Protein AF-X1NFM1-F1 (afdb_monomer_lite)

Secondary structure (DSSP, 8-state):
--GGGGGG----TT----GGGGGGT--S-EEEEE-HHHHHHHHHHHHTTSS-GGGEEEEE------B-HHHHHHHHT--GGGEEEEEEETTEEEEEETTEEEEEEHHHHB-HHHHT-S--S-SS-SEE-S--------HHHHHHHHHHHHHS-HHHHHHHHHHHHHT-----HHHHT-TT---SS-TTT--TT--S-SS--HHHHHHHHHHHHHHTTTT-----HHHHT-TT---HHHHHHHHHHHHHHH-

pLDDT: mean 93.04, std 4.37, range [71.38, 98.31]

Sequence (251 aa):
KDKTDTERLVINPFIFNNLADFLTEIKGRVGIVAKGCDSRSIVSLIQDNKVVREDVVILGVPCPGLIDLAKIEELTAKDRDELDEITRQGEKVIAKVGGQKKEFAANQVLFDHCLACELPTPQEYDILLGEPRPPAPNMEASGKNIAGLKELTSAERWESWQNELSRCIRCYACRNVCPACFCQRCFVEETEPQWIMPMPRWQDNLIFQIVRNIHVAGRCTDCGECERVCPVNIPLRSLTREMYDIVGELF

Structure (mmCIF, N/CA/C/O backbone):
data_AF-X1NFM1-F1
#
_entry.id   AF-X1NFM1-F1
#
loop_
_atom_site.group_PDB
_atom_site.id
_atom_site.type_symbol
_atom_site.label_atom_id
_atom_site.label_alt_id
_atom_site.label_comp_id
_atom_site.label_asym_id
_atom_site.label_entity_id
_atom_site.label_seq_id
_atom_site.pdbx_PDB_ins_code
_atom_site.Cartn_x
_atom_site.Cartn_y
_atom_site.Cartn_z
_atom_site.occupancy
_atom_site.B_iso_or_equiv
_atom_site.auth_seq_id
_atom_site.auth_comp_id
_atom_site.auth_asym_id
_atom_site.auth_atom_id
_atom_site.pdbx_PDB_model_num
ATOM 1 N N . LYS A 1 1 ? -14.797 -22.288 7.598 1.00 71.38 1 LYS A N 1
ATOM 2 C CA . LYS A 1 1 ? -15.161 -20.872 7.827 1.00 71.38 1 LYS A CA 1
ATOM 3 C C . LYS A 1 1 ? -16.242 -20.877 8.897 1.00 71.38 1 LYS A C 1
ATOM 5 O O . LYS A 1 1 ? -17.297 -21.440 8.627 1.00 71.38 1 LYS A O 1
ATOM 10 N N . ASP A 1 2 ? -15.938 -20.395 10.101 1.00 84.12 2 ASP A N 1
ATOM 11 C CA . ASP A 1 2 ? -16.916 -20.260 11.185 1.00 84.12 2 ASP A CA 1
ATOM 12 C C . ASP A 1 2 ? -17.654 -18.925 11.008 1.00 84.12 2 ASP A C 1
ATOM 14 O O . ASP A 1 2 ? -17.039 -17.916 10.670 1.00 84.12 2 ASP A O 1
ATOM 18 N N . LYS A 1 3 ? -18.978 -18.911 11.178 1.00 83.81 3 LYS A N 1
ATOM 19 C CA . LYS A 1 3 ? -19.766 -17.676 11.079 1.00 83.81 3 LYS A CA 1
ATOM 20 C C . LYS A 1 3 ? -19.418 -16.708 12.213 1.00 83.81 3 LYS A C 1
ATOM 22 O O . LYS A 1 3 ? -19.489 -15.504 12.011 1.00 83.81 3 LYS A O 1
ATOM 27 N N . THR A 1 4 ? -19.035 -17.218 13.379 1.00 88.31 4 THR A N 1
ATOM 28 C CA . THR A 1 4 ? -18.711 -16.399 14.556 1.00 88.31 4 THR A CA 1
ATOM 29 C C . THR A 1 4 ? -17.449 -15.555 14.362 1.00 88.31 4 THR A C 1
ATOM 31 O O . THR A 1 4 ? -17.331 -14.490 14.962 1.00 88.31 4 THR A O 1
ATOM 34 N N . ASP A 1 5 ? -16.558 -15.931 13.434 1.00 87.50 5 ASP A N 1
ATOM 35 C CA . ASP A 1 5 ? -15.367 -15.138 13.108 1.00 87.50 5 ASP A CA 1
ATOM 36 C C . ASP A 1 5 ? -15.709 -13.722 12.609 1.00 87.50 5 ASP A C 1
ATOM 38 O O . ASP A 1 5 ? -14.875 -12.822 12.719 1.00 87.50 5 ASP A O 1
ATOM 42 N N . THR A 1 6 ? -16.928 -13.474 12.107 1.00 85.50 6 THR A N 1
ATOM 43 C CA . THR A 1 6 ? -17.331 -12.125 11.674 1.00 85.50 6 THR A CA 1
ATOM 44 C C . THR A 1 6 ? -17.396 -11.122 12.822 1.00 85.50 6 THR A C 1
ATOM 46 O O . THR A 1 6 ? -17.219 -9.932 12.587 1.00 85.50 6 THR A O 1
ATOM 49 N N . GLU A 1 7 ? -17.603 -11.579 14.062 1.00 88.12 7 GLU A N 1
ATOM 50 C CA . GLU A 1 7 ? -17.609 -10.714 15.255 1.00 88.12 7 GLU A CA 1
ATOM 51 C C . GLU A 1 7 ? -16.220 -10.136 15.565 1.00 88.12 7 GLU A C 1
ATOM 53 O O . GLU A 1 7 ? -16.093 -9.168 16.310 1.00 88.12 7 GLU A O 1
ATOM 58 N N . ARG A 1 8 ? -15.168 -10.702 14.961 1.00 88.56 8 ARG A N 1
ATOM 59 C CA . ARG A 1 8 ? -13.777 -10.263 15.120 1.00 88.56 8 ARG A CA 1
ATOM 60 C C . ARG A 1 8 ? -13.372 -9.193 14.103 1.00 88.56 8 ARG A C 1
ATOM 62 O O . ARG A 1 8 ? -12.243 -8.707 14.163 1.00 88.56 8 ARG A O 1
ATOM 69 N N . LEU A 1 9 ? -14.243 -8.852 13.150 1.00 87.38 9 LEU A N 1
ATOM 70 C CA . LEU A 1 9 ? -13.960 -7.832 12.145 1.00 87.38 9 LEU A CA 1
ATOM 71 C C . LEU A 1 9 ? -13.966 -6.444 12.786 1.00 87.38 9 LEU A C 1
ATOM 73 O O . LEU A 1 9 ? -14.941 -6.033 13.410 1.00 87.38 9 LEU A O 1
ATOM 77 N N . VAL A 1 10 ? -12.879 -5.701 12.583 1.00 89.50 10 VAL A N 1
ATOM 78 C CA . VAL A 1 10 ? -12.720 -4.339 13.095 1.00 89.50 10 VAL A CA 1
ATOM 79 C C . VAL A 1 10 ? -12.441 -3.401 11.929 1.00 89.50 10 VAL A C 1
ATOM 81 O O . VAL A 1 10 ? -11.484 -3.591 11.182 1.00 89.50 10 VAL A O 1
ATOM 84 N N . ILE A 1 11 ? -13.269 -2.364 11.798 1.00 90.50 11 ILE A N 1
ATOM 85 C CA . ILE A 1 11 ? -13.034 -1.239 10.892 1.00 90.50 11 ILE A CA 1
ATOM 86 C C . ILE A 1 11 ? -12.549 -0.071 11.747 1.00 90.50 11 ILE A C 1
ATOM 88 O O . ILE A 1 11 ? -13.273 0.429 12.605 1.00 90.50 11 ILE A O 1
ATOM 92 N N . ASN A 1 12 ? -11.308 0.350 11.531 1.00 92.31 12 ASN A N 1
ATOM 93 C CA . ASN A 1 12 ? -10.678 1.445 12.263 1.00 92.31 12 ASN A CA 1
ATOM 94 C C . ASN A 1 12 ? -9.743 2.245 11.331 1.00 92.31 12 ASN A C 1
ATOM 96 O O . ASN A 1 12 ? -9.532 1.844 10.192 1.00 92.31 12 ASN A O 1
ATOM 100 N N . PRO A 1 13 ? -9.146 3.364 11.767 1.00 93.00 13 PRO A N 1
ATOM 101 C CA . PRO A 1 13 ? -8.242 4.159 10.924 1.00 93.00 13 PRO A CA 1
ATOM 102 C C . PRO A 1 13 ? -6.927 3.472 10.492 1.00 93.00 13 PRO A C 1
ATOM 104 O O . PRO A 1 13 ? -6.128 4.099 9.798 1.00 93.00 13 PRO A O 1
ATOM 107 N N . PHE A 1 14 ? -6.699 2.216 10.891 1.00 93.88 14 PHE A N 1
ATOM 108 C CA . PHE A 1 14 ? -5.496 1.420 10.631 1.00 93.88 14 PHE A CA 1
ATOM 109 C C . PHE A 1 14 ? -5.759 0.211 9.720 1.00 93.88 14 PHE A C 1
ATOM 111 O O . PHE A 1 14 ? -4.923 -0.683 9.627 1.00 93.88 14 PHE A O 1
ATOM 118 N N . ILE A 1 15 ? -6.893 0.158 9.014 1.00 93.06 15 ILE A N 1
ATOM 119 C CA . ILE A 1 15 ? -7.171 -0.892 8.015 1.00 93.06 15 ILE A CA 1
ATOM 120 C C . ILE A 1 15 ? -6.373 -0.680 6.713 1.00 93.06 15 ILE A C 1
ATOM 122 O O . ILE A 1 15 ? -6.948 -0.614 5.628 1.00 93.06 15 ILE A O 1
ATOM 126 N N . PHE A 1 16 ? -5.048 -0.534 6.805 1.00 91.50 16 PHE A N 1
ATOM 127 C CA . PHE A 1 16 ? -4.179 -0.201 5.670 1.00 91.50 16 PHE A CA 1
ATOM 128 C C . PHE A 1 16 ? -4.078 -1.316 4.629 1.00 91.50 16 PHE A C 1
ATOM 130 O O . PHE A 1 16 ? -4.127 -1.025 3.438 1.00 91.50 16 PHE A O 1
ATOM 137 N N . ASN A 1 17 ? -4.060 -2.578 5.068 1.00 93.12 17 ASN A N 1
ATOM 138 C CA . ASN A 1 17 ? -3.871 -3.724 4.180 1.00 93.12 17 ASN A CA 1
ATOM 139 C C . ASN A 1 17 ? -4.871 -3.702 3.018 1.00 93.12 17 ASN A C 1
ATOM 141 O O . ASN A 1 17 ? -6.085 -3.583 3.225 1.00 93.12 17 ASN A O 1
ATOM 145 N N . ASN A 1 18 ? -4.354 -3.851 1.801 1.00 95.50 18 ASN A N 1
ATOM 146 C CA . ASN A 1 18 ? -5.180 -4.027 0.620 1.00 95.50 18 ASN A CA 1
ATOM 147 C C . ASN A 1 18 ? -5.511 -5.512 0.463 1.00 95.50 18 ASN A C 1
ATOM 149 O O . ASN A 1 18 ? -4.712 -6.300 -0.037 1.00 95.50 18 ASN A O 1
ATOM 153 N N . LEU A 1 19 ? -6.703 -5.897 0.918 1.00 94.75 19 LEU A N 1
ATOM 154 C CA . LEU A 1 19 ? -7.125 -7.298 0.959 1.00 94.75 19 LEU A CA 1
ATOM 155 C C . LEU A 1 19 ? -7.338 -7.918 -0.432 1.00 94.75 19 LEU A C 1
ATOM 157 O O . LEU A 1 19 ? -7.502 -9.134 -0.525 1.00 94.75 19 LEU A O 1
ATOM 161 N N . ALA A 1 20 ? -7.333 -7.113 -1.502 1.00 96.50 20 ALA A N 1
ATOM 162 C CA . ALA A 1 20 ? -7.490 -7.603 -2.868 1.00 96.50 20 ALA A CA 1
ATOM 163 C C . ALA A 1 20 ? -6.354 -8.550 -3.290 1.00 96.50 20 ALA A C 1
ATOM 165 O O . ALA A 1 20 ? -6.575 -9.413 -4.132 1.00 96.50 20 ALA A O 1
ATOM 166 N N . ASP A 1 21 ? -5.172 -8.427 -2.679 1.00 94.69 21 ASP A N 1
ATOM 167 C CA . ASP A 1 21 ? -4.010 -9.287 -2.934 1.00 94.69 21 ASP A CA 1
ATOM 168 C C . ASP A 1 21 ? -4.335 -10.785 -2.757 1.00 94.69 21 ASP A C 1
ATOM 170 O O . ASP A 1 21 ? -4.027 -11.620 -3.610 1.00 94.69 21 ASP A O 1
ATOM 174 N N . PHE A 1 22 ? -5.118 -11.113 -1.726 1.00 95.12 22 PHE A N 1
ATOM 175 C CA . PHE A 1 22 ? -5.515 -12.488 -1.419 1.00 95.12 22 PHE A CA 1
ATOM 176 C C . PHE A 1 22 ? -6.575 -13.064 -2.367 1.00 95.12 22 PHE A C 1
ATOM 178 O O . PHE A 1 22 ? -6.811 -14.274 -2.362 1.00 95.12 22 PHE A O 1
ATOM 185 N N . LEU A 1 23 ? -7.247 -12.242 -3.183 1.00 95.69 23 LEU A N 1
ATOM 186 C CA . LEU A 1 23 ? -8.323 -12.728 -4.058 1.00 95.69 23 LEU A CA 1
ATOM 187 C C . LEU A 1 23 ? -7.822 -13.701 -5.126 1.00 95.69 23 LEU A C 1
ATOM 189 O O . LEU A 1 23 ? -8.595 -14.527 -5.600 1.00 95.69 23 LEU A O 1
ATOM 193 N N . THR A 1 24 ? -6.540 -13.630 -5.481 1.00 92.31 24 THR A N 1
ATOM 194 C CA . THR A 1 24 ? -5.945 -14.544 -6.463 1.00 92.31 24 THR A CA 1
ATOM 195 C C . THR A 1 24 ? -5.618 -15.926 -5.884 1.00 92.31 24 THR A C 1
ATOM 197 O O . THR A 1 24 ? -5.442 -16.885 -6.636 1.00 92.31 24 THR A O 1
ATOM 200 N N . GLU A 1 25 ? -5.593 -16.055 -4.555 1.00 90.44 25 GLU A N 1
ATOM 201 C CA . GLU A 1 25 ? -5.243 -17.290 -3.844 1.00 90.44 25 GLU A CA 1
ATOM 202 C C . GLU A 1 25 ? -6.472 -18.030 -3.291 1.00 90.44 25 GLU A C 1
ATOM 204 O O . GLU A 1 25 ? -6.447 -19.247 -3.079 1.00 90.44 25 GLU A O 1
ATOM 209 N N . ILE A 1 26 ? -7.571 -17.309 -3.054 1.00 90.44 26 ILE A N 1
ATOM 210 C CA . ILE A 1 26 ? -8.788 -17.860 -2.455 1.00 90.44 26 ILE A CA 1
ATOM 211 C C . ILE A 1 26 ? -9.716 -18.405 -3.545 1.00 90.44 26 ILE A C 1
ATOM 213 O O . ILE A 1 26 ? -10.082 -17.713 -4.487 1.00 90.44 26 ILE A O 1
ATOM 217 N N . LYS A 1 27 ? -10.164 -19.656 -3.382 1.00 86.75 27 LYS A N 1
ATOM 218 C CA . LYS A 1 27 ? -11.113 -20.307 -4.299 1.00 86.75 27 LYS A CA 1
ATOM 219 C C . LYS A 1 27 ? -12.567 -20.152 -3.844 1.00 86.75 27 LYS A C 1
ATOM 221 O O . LYS A 1 27 ? -12.867 -20.244 -2.651 1.00 86.75 27 LYS A O 1
ATOM 226 N N . GLY A 1 28 ? -13.469 -20.057 -4.821 1.00 89.75 28 GLY A N 1
ATOM 227 C CA . GLY A 1 28 ? -14.917 -19.977 -4.618 1.00 89.75 28 GLY A CA 1
ATOM 228 C C . GLY A 1 28 ? -15.388 -18.574 -4.241 1.00 89.75 28 GLY A C 1
ATOM 229 O O . GLY A 1 28 ? -14.632 -17.616 -4.335 1.00 89.75 28 GLY A O 1
ATOM 230 N N . ARG A 1 29 ? -16.643 -18.456 -3.792 1.00 93.94 29 ARG A N 1
ATOM 231 C CA . ARG A 1 29 ? -17.247 -17.152 -3.494 1.00 93.94 29 ARG A CA 1
ATOM 232 C C . ARG A 1 29 ? -16.630 -16.501 -2.246 1.00 93.94 29 ARG A C 1
ATOM 234 O O . ARG A 1 29 ? -16.575 -17.124 -1.176 1.00 93.94 29 ARG A O 1
ATOM 241 N N . VAL A 1 30 ? -16.199 -15.246 -2.363 1.00 95.06 30 VAL A N 1
ATOM 242 C CA . VAL A 1 30 ? -15.486 -14.488 -1.320 1.00 95.06 30 VAL A CA 1
ATOM 243 C C . VAL A 1 30 ? -16.254 -13.225 -0.940 1.00 95.06 30 VAL A C 1
ATOM 245 O O . VAL A 1 30 ? -16.687 -12.476 -1.803 1.00 95.06 30 VAL A O 1
ATOM 248 N N . GLY A 1 31 ? -16.400 -12.972 0.362 1.00 95.12 31 GLY A N 1
ATOM 249 C CA . GLY A 1 31 ? -16.778 -11.656 0.880 1.00 95.12 31 GLY A CA 1
ATOM 250 C C . GLY A 1 31 ? -15.524 -10.863 1.240 1.00 95.12 31 GLY A C 1
ATOM 251 O O . GLY A 1 31 ? -14.650 -11.408 1.914 1.00 95.12 31 GLY A O 1
ATOM 252 N N . ILE A 1 32 ? -15.428 -9.608 0.807 1.00 95.81 32 ILE A N 1
ATOM 253 C CA . ILE A 1 32 ? -14.267 -8.740 1.036 1.00 95.81 32 ILE A CA 1
ATOM 254 C C . ILE A 1 32 ? -14.710 -7.365 1.531 1.00 95.81 32 ILE A C 1
ATOM 256 O O . ILE A 1 32 ? -15.666 -6.791 1.019 1.00 95.81 32 ILE A O 1
ATOM 260 N N . VAL A 1 33 ? -14.003 -6.829 2.526 1.00 96.06 33 VAL A N 1
ATOM 261 C CA . VAL A 1 33 ? -14.144 -5.431 2.948 1.00 96.06 33 VAL A CA 1
ATOM 262 C C . VAL A 1 33 ? -13.164 -4.597 2.137 1.00 96.06 33 VAL A C 1
ATOM 264 O O . VAL A 1 33 ? -11.972 -4.899 2.136 1.00 96.06 33 VAL A O 1
ATOM 267 N N . ALA A 1 34 ? -13.658 -3.574 1.444 1.00 97.06 34 ALA A N 1
ATOM 268 C CA . ALA A 1 34 ? -12.859 -2.804 0.501 1.00 97.06 34 ALA A CA 1
ATOM 269 C C . ALA A 1 34 ? -12.988 -1.301 0.747 1.00 97.06 34 ALA A C 1
ATOM 271 O O . ALA A 1 34 ? -14.077 -0.724 0.695 1.00 97.06 34 ALA A O 1
ATOM 272 N N . LYS A 1 35 ? -11.846 -0.649 0.961 1.00 96.69 35 LYS A N 1
ATOM 273 C CA . LYS A 1 35 ? -11.715 0.808 0.854 1.00 96.69 35 LYS A CA 1
ATOM 274 C C . LYS A 1 35 ? -11.736 1.230 -0.616 1.00 96.69 35 LYS A C 1
ATOM 276 O O . LYS A 1 35 ? -11.671 0.399 -1.518 1.00 96.69 35 LYS A O 1
ATOM 281 N N . GLY A 1 36 ? -11.747 2.538 -0.870 1.00 95.81 36 GLY A N 1
ATOM 282 C CA . GLY A 1 36 ? -11.680 3.075 -2.231 1.00 95.81 36 GLY A CA 1
ATOM 283 C C . GLY A 1 36 ? -10.488 2.565 -3.058 1.00 95.81 36 GLY A C 1
ATOM 284 O O . GLY A 1 36 ? -10.664 2.172 -4.208 1.00 95.81 36 GLY A O 1
ATOM 285 N N . CYS A 1 37 ? -9.285 2.510 -2.476 1.00 95.44 37 CYS A N 1
ATOM 286 C CA . CYS A 1 37 ? -8.095 1.961 -3.138 1.00 95.44 37 CYS A CA 1
ATOM 287 C C . CYS A 1 37 ? -8.169 0.440 -3.361 1.00 95.44 37 CYS A C 1
ATOM 289 O O . CYS A 1 37 ? -7.786 -0.024 -4.434 1.00 95.44 37 CYS A O 1
ATOM 291 N N . ASP A 1 38 ? -8.710 -0.312 -2.400 1.00 97.44 38 ASP A N 1
ATOM 292 C CA . ASP A 1 38 ? -8.911 -1.761 -2.521 1.00 97.44 38 ASP A CA 1
ATOM 293 C C . ASP A 1 38 ? -9.916 -2.077 -3.638 1.00 97.44 38 ASP A C 1
ATOM 295 O O . ASP A 1 38 ? -9.656 -2.930 -4.477 1.00 97.44 38 ASP A O 1
ATOM 299 N N . SER A 1 39 ? -11.029 -1.337 -3.705 1.00 97.56 39 SER A N 1
ATOM 300 C CA . SER A 1 39 ? -12.055 -1.460 -4.752 1.00 97.56 39 SER A CA 1
ATOM 301 C C . SER A 1 39 ? -11.453 -1.289 -6.150 1.00 97.56 39 SER A C 1
ATOM 303 O O . SER A 1 39 ? -11.700 -2.110 -7.030 1.00 97.56 39 SER A O 1
ATOM 305 N N . ARG A 1 40 ? -10.557 -0.309 -6.341 1.00 96.62 40 ARG A N 1
ATOM 306 C CA . ARG A 1 40 ? -9.814 -0.165 -7.606 1.00 96.62 40 ARG A CA 1
ATOM 307 C C . ARG A 1 40 ? -8.908 -1.361 -7.899 1.00 96.62 40 ARG A C 1
ATOM 309 O O . ARG A 1 40 ? -8.793 -1.767 -9.050 1.00 96.62 40 ARG A O 1
ATOM 316 N N . SER A 1 41 ? -8.274 -1.936 -6.877 1.00 97.25 41 SER A N 1
ATOM 317 C CA . SER A 1 41 ? -7.429 -3.122 -7.049 1.00 97.25 41 SER A CA 1
ATOM 318 C C . SER A 1 41 ? -8.258 -4.346 -7.441 1.00 97.25 41 SER A C 1
ATOM 320 O O . SER A 1 41 ? -7.842 -5.099 -8.315 1.00 97.25 41 SER A O 1
ATOM 322 N N . ILE A 1 42 ? -9.457 -4.504 -6.871 1.00 97.81 42 ILE A N 1
ATOM 323 C CA . ILE A 1 42 ? -10.416 -5.546 -7.263 1.00 97.81 42 ILE A CA 1
ATOM 324 C C . ILE A 1 42 ? -10.825 -5.366 -8.730 1.00 97.81 42 ILE A C 1
ATOM 326 O O . ILE A 1 42 ? -10.790 -6.329 -9.491 1.00 97.81 42 ILE A O 1
ATOM 330 N N . VAL A 1 43 ? -11.148 -4.139 -9.151 1.00 97.25 43 VAL A N 1
ATOM 331 C CA . VAL A 1 43 ? -11.488 -3.839 -10.553 1.00 97.25 43 VAL A CA 1
ATOM 332 C C . VAL A 1 43 ? -10.332 -4.185 -11.494 1.00 97.25 43 VAL A C 1
ATOM 334 O O . VAL A 1 43 ? -10.563 -4.853 -12.499 1.00 97.25 43 VAL A O 1
ATOM 337 N N . SER A 1 44 ? -9.092 -3.816 -11.155 1.00 95.88 44 SER A N 1
ATOM 338 C CA . SER A 1 44 ? -7.914 -4.190 -11.954 1.00 95.88 44 SER A CA 1
ATOM 339 C C . SER A 1 44 ? -7.774 -5.710 -12.081 1.00 95.88 44 SER A C 1
ATOM 341 O O . SER A 1 44 ? -7.528 -6.214 -13.173 1.00 95.88 44 SER A O 1
ATOM 343 N N . LEU A 1 45 ? -7.977 -6.459 -10.991 1.00 96.75 45 LEU A N 1
ATOM 344 C CA . LEU A 1 45 ? -7.926 -7.925 -11.009 1.00 96.75 45 LEU A CA 1
ATOM 345 C C . LEU A 1 45 ? -9.037 -8.546 -11.865 1.00 96.75 45 LEU A C 1
ATOM 347 O O . LEU A 1 45 ? -8.803 -9.562 -12.521 1.00 96.75 45 LEU A O 1
ATOM 351 N N . ILE A 1 46 ? -10.230 -7.948 -11.880 1.00 96.25 46 ILE A N 1
ATOM 352 C CA . ILE A 1 46 ? -11.331 -8.369 -12.754 1.00 96.25 46 ILE A CA 1
ATOM 353 C C . ILE A 1 46 ? -10.967 -8.122 -14.221 1.00 96.25 46 ILE A C 1
ATOM 355 O O . ILE A 1 46 ? -11.095 -9.025 -15.045 1.00 96.25 46 ILE A O 1
ATOM 359 N N . GLN A 1 47 ? -10.452 -6.934 -14.546 1.00 95.81 47 GLN A N 1
ATOM 360 C CA . GLN A 1 47 ? -10.029 -6.576 -15.905 1.00 95.81 47 GLN A CA 1
ATOM 361 C C . GLN A 1 47 ? -8.907 -7.487 -16.427 1.00 95.81 47 GLN A C 1
ATOM 363 O O . GLN A 1 47 ? -8.919 -7.882 -17.592 1.00 95.81 47 GLN A O 1
ATOM 368 N N . ASP A 1 48 ? -7.978 -7.890 -15.557 1.00 94.81 48 ASP A N 1
ATOM 369 C CA . ASP A 1 48 ? -6.905 -8.841 -15.873 1.00 94.81 48 ASP A CA 1
ATOM 370 C C . ASP A 1 48 ? -7.362 -10.320 -15.873 1.00 94.81 48 ASP A C 1
ATOM 372 O O . ASP A 1 48 ? -6.534 -11.231 -16.003 1.00 94.81 48 ASP A O 1
ATOM 376 N N . ASN A 1 49 ? -8.668 -10.585 -15.733 1.00 94.88 49 ASN A N 1
ATOM 377 C CA . ASN A 1 49 ? -9.273 -11.921 -15.645 1.00 94.88 49 ASN A CA 1
ATOM 378 C C . ASN A 1 49 ? -8.667 -12.796 -14.531 1.00 94.88 49 ASN A C 1
ATOM 380 O O . ASN A 1 49 ? -8.547 -14.016 -14.669 1.00 94.88 49 ASN A O 1
ATOM 384 N N . LYS A 1 50 ? -8.231 -12.175 -13.429 1.00 94.81 50 LYS A N 1
ATOM 385 C CA . LYS A 1 50 ? -7.732 -12.872 -12.231 1.00 94.81 50 LYS A CA 1
ATOM 386 C C . LYS A 1 50 ? -8.819 -13.135 -11.210 1.00 94.81 50 LYS A C 1
ATOM 388 O O . LYS A 1 50 ? -8.689 -14.063 -10.419 1.00 94.81 50 LYS A O 1
ATOM 393 N N . VAL A 1 51 ? -9.882 -12.344 -11.253 1.00 95.44 51 VAL A N 1
ATOM 394 C CA . VAL A 1 51 ? -11.035 -12.452 -10.367 1.00 95.44 51 VAL A CA 1
ATOM 395 C C . VAL A 1 51 ? -12.301 -12.400 -11.212 1.00 95.44 51 VAL A C 1
ATOM 397 O O . VAL A 1 51 ? -12.437 -11.549 -12.085 1.00 95.44 51 VAL A O 1
ATOM 400 N N . VAL A 1 52 ? -13.235 -13.310 -10.947 1.00 95.69 52 VAL A N 1
ATOM 401 C CA . VAL A 1 52 ? -14.577 -13.292 -11.541 1.00 95.69 52 VAL A CA 1
ATOM 402 C C . VAL A 1 52 ? -15.459 -12.422 -10.651 1.00 95.69 52 VAL A C 1
ATOM 404 O O . VAL A 1 52 ? -15.557 -12.673 -9.449 1.00 95.69 52 VAL A O 1
ATOM 407 N N . ARG A 1 53 ? -16.076 -11.374 -11.207 1.00 96.19 53 ARG A N 1
ATOM 408 C CA . ARG A 1 53 ? -16.817 -10.376 -10.417 1.00 96.19 53 ARG A CA 1
ATOM 409 C C . ARG A 1 53 ? -17.964 -11.002 -9.619 1.00 96.19 53 ARG A C 1
ATOM 411 O O . ARG A 1 53 ? -18.201 -10.610 -8.478 1.00 96.19 53 ARG A O 1
ATOM 418 N N . GLU A 1 54 ? -18.647 -11.978 -10.205 1.00 96.06 54 GLU A N 1
ATOM 419 C CA . GLU A 1 54 ? -19.796 -12.687 -9.634 1.00 96.06 54 GLU A CA 1
ATOM 420 C C . GLU A 1 54 ? -19.420 -13.531 -8.403 1.00 96.06 54 GLU A C 1
ATOM 422 O O . GLU A 1 54 ? -20.258 -13.780 -7.528 1.00 96.06 54 GLU A O 1
ATOM 427 N N . ASP A 1 55 ? -18.148 -13.927 -8.302 1.00 96.06 55 ASP A N 1
ATOM 428 C CA . ASP A 1 55 ? -17.610 -14.690 -7.178 1.00 96.06 55 ASP A CA 1
ATOM 429 C C . ASP A 1 55 ? -17.189 -13.799 -6.001 1.00 96.06 55 ASP A C 1
ATOM 431 O O . ASP A 1 55 ? -16.780 -14.309 -4.956 1.00 96.06 55 ASP A O 1
ATOM 435 N N . VAL A 1 56 ? -17.326 -12.475 -6.106 1.00 97.19 56 VAL A N 1
ATOM 436 C CA . VAL A 1 56 ? -16.939 -11.540 -5.045 1.00 97.19 56 VAL A CA 1
ATOM 437 C C . VAL A 1 56 ? -18.153 -10.772 -4.534 1.00 97.19 56 VAL A C 1
ATOM 439 O O . VAL A 1 56 ? -18.967 -10.279 -5.306 1.00 97.19 56 VAL A O 1
ATOM 442 N N . VAL A 1 57 ? -18.275 -10.673 -3.210 1.00 97.69 57 VAL A N 1
ATOM 443 C CA . VAL A 1 57 ? -19.213 -9.783 -2.520 1.00 97.69 57 VAL A CA 1
ATOM 444 C C . VAL A 1 57 ? -18.410 -8.703 -1.809 1.00 97.69 57 VAL A C 1
ATOM 446 O O . VAL A 1 57 ? -17.651 -8.994 -0.884 1.00 97.69 57 VAL A O 1
ATOM 449 N N . ILE A 1 58 ? -18.564 -7.459 -2.237 1.00 98.19 58 ILE A N 1
ATOM 450 C CA . ILE A 1 58 ? -17.752 -6.326 -1.808 1.00 98.19 58 ILE A CA 1
ATOM 451 C C . ILE A 1 58 ? -18.535 -5.480 -0.799 1.00 98.19 58 ILE A C 1
ATOM 453 O O . ILE A 1 58 ? -19.524 -4.823 -1.129 1.00 98.19 58 ILE A O 1
ATOM 457 N N . LEU A 1 59 ? -18.051 -5.470 0.440 1.00 97.44 59 LEU A N 1
ATOM 458 C CA . LEU A 1 59 ? -18.479 -4.576 1.508 1.00 97.44 59 LEU A CA 1
ATOM 459 C C . LEU A 1 59 ? -17.631 -3.299 1.434 1.00 97.44 59 LEU A C 1
ATOM 461 O O . LEU A 1 59 ? -16.501 -3.251 1.925 1.00 97.44 59 LEU A O 1
ATOM 465 N N . GLY A 1 60 ? -18.154 -2.279 0.766 1.00 97.62 60 GLY A N 1
ATOM 466 C CA . GLY A 1 60 ? -17.480 -1.004 0.570 1.00 97.62 60 GLY A CA 1
ATOM 467 C C . GLY A 1 60 ? -17.428 -0.178 1.854 1.00 97.62 60 GLY A C 1
ATOM 468 O O . GLY A 1 60 ? -18.436 -0.025 2.538 1.00 97.62 60 GLY A O 1
ATOM 469 N N . VAL A 1 61 ? -16.270 0.405 2.163 1.00 96.75 61 VAL A N 1
ATOM 470 C CA . VAL A 1 61 ? -16.078 1.305 3.309 1.00 96.75 61 VAL A CA 1
ATOM 471 C C . VAL A 1 61 ? -15.569 2.664 2.816 1.00 96.75 61 VAL A C 1
ATOM 473 O O . VAL A 1 61 ? -14.435 2.744 2.330 1.00 96.75 61 VAL A O 1
ATOM 476 N N . PRO A 1 62 ? -16.358 3.750 2.951 1.00 95.94 62 PRO A N 1
ATOM 477 C CA . PRO A 1 62 ? -15.894 5.111 2.695 1.00 95.94 62 PRO A CA 1
ATOM 478 C C . PRO A 1 62 ? -14.712 5.471 3.605 1.00 95.94 62 PRO A C 1
ATOM 480 O O . PRO A 1 62 ? -14.848 5.625 4.821 1.00 95.94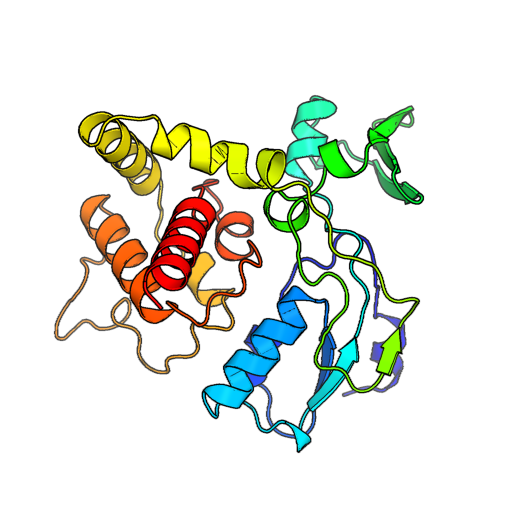 62 PRO A O 1
ATOM 483 N N . CYS A 1 63 ? -13.525 5.616 3.019 1.00 94.88 63 CYS A N 1
ATOM 484 C CA . CYS A 1 63 ? -12.286 5.785 3.767 1.00 94.88 63 CYS A CA 1
ATOM 485 C C . CYS A 1 63 ? -11.991 7.275 4.008 1.00 94.88 63 CYS A C 1
ATOM 487 O O . CYS A 1 63 ? -11.858 8.034 3.050 1.00 94.88 63 CYS A O 1
ATOM 489 N N . PRO A 1 64 ? -11.843 7.728 5.264 1.00 92.94 64 PRO A N 1
ATOM 490 C CA . PRO A 1 64 ? -11.487 9.110 5.577 1.00 92.94 64 PRO A CA 1
ATOM 491 C C . PRO A 1 64 ? -9.968 9.379 5.478 1.00 92.94 64 PRO A C 1
ATOM 493 O O . PRO A 1 64 ? -9.491 10.420 5.933 1.00 92.94 64 PRO A O 1
ATOM 496 N N . GLY A 1 65 ? -9.202 8.413 4.968 1.00 94.31 65 GLY A N 1
ATOM 497 C CA . GLY A 1 65 ? -7.747 8.360 5.043 1.00 94.31 65 GLY A CA 1
ATOM 498 C C . GLY A 1 65 ? -7.252 7.537 6.233 1.00 94.31 65 GLY A C 1
ATOM 499 O O . GLY A 1 65 ? -7.906 7.462 7.279 1.00 94.31 65 GLY A O 1
ATOM 500 N N . LEU A 1 66 ? -6.088 6.922 6.047 1.00 95.81 66 LEU A N 1
ATOM 501 C CA . LEU A 1 66 ? -5.440 6.030 7.003 1.00 95.81 66 LEU A CA 1
ATOM 502 C C . LEU A 1 66 ? -4.368 6.775 7.796 1.00 95.81 66 LEU A C 1
ATOM 504 O O . LEU A 1 66 ? -3.633 7.579 7.221 1.00 95.81 66 LEU A O 1
ATOM 508 N N . ILE A 1 67 ? -4.282 6.498 9.096 1.00 96.75 67 ILE A N 1
ATOM 509 C CA . ILE A 1 67 ? -3.302 7.137 9.981 1.00 96.75 67 ILE A CA 1
ATOM 510 C C . ILE A 1 67 ? -1.917 6.542 9.729 1.00 96.75 67 ILE A C 1
ATOM 512 O O . ILE A 1 67 ? -1.729 5.328 9.823 1.00 96.75 67 ILE A O 1
ATOM 516 N N . ASP A 1 68 ? -0.958 7.422 9.458 1.00 95.50 68 ASP A N 1
ATOM 517 C CA . ASP A 1 68 ? 0.458 7.113 9.412 1.00 95.50 68 ASP A CA 1
ATOM 518 C C . ASP A 1 68 ? 1.059 7.239 10.810 1.00 95.50 68 ASP A C 1
ATOM 520 O O . ASP A 1 68 ? 1.210 8.306 11.412 1.00 95.50 68 ASP A O 1
ATOM 524 N N . LEU A 1 69 ? 1.384 6.069 11.314 1.00 94.38 69 LEU A N 1
ATOM 525 C CA . LEU A 1 69 ? 1.944 5.829 12.615 1.00 94.38 69 LEU A CA 1
ATOM 526 C C . LEU A 1 69 ? 3.356 6.436 12.774 1.00 94.38 69 LEU A C 1
ATOM 528 O O . LEU A 1 69 ? 3.694 6.845 13.885 1.00 94.38 69 LEU A O 1
ATOM 532 N N . ALA A 1 70 ? 4.134 6.572 11.693 1.00 93.75 70 ALA A N 1
ATOM 533 C CA . ALA A 1 70 ? 5.453 7.213 11.716 1.00 93.75 70 ALA A CA 1
ATOM 534 C C . ALA A 1 70 ? 5.362 8.727 11.961 1.00 93.75 70 ALA A C 1
ATOM 536 O O . ALA A 1 70 ? 6.135 9.292 12.732 1.00 93.75 70 ALA A O 1
ATOM 537 N N . LYS A 1 71 ? 4.353 9.389 11.382 1.00 95.06 71 LYS A N 1
ATOM 538 C CA . LYS A 1 71 ? 4.122 10.829 11.595 1.00 95.06 71 LYS A CA 1
ATOM 539 C C . LYS A 1 71 ? 3.713 11.148 13.027 1.00 95.06 71 LYS A C 1
ATOM 541 O O . LYS A 1 71 ? 4.054 12.204 13.553 1.00 95.06 71 LYS A O 1
ATOM 546 N N . ILE A 1 72 ? 2.982 10.240 13.677 1.00 96.06 72 ILE A N 1
ATOM 547 C CA . ILE A 1 72 ? 2.652 10.385 15.099 1.00 96.06 72 ILE A CA 1
ATOM 548 C C . ILE A 1 72 ? 3.918 10.260 15.948 1.00 96.06 72 ILE A C 1
ATOM 550 O O . ILE A 1 72 ? 4.112 11.087 16.835 1.00 96.06 72 ILE A O 1
ATOM 554 N N . GLU A 1 73 ? 4.783 9.280 15.679 1.00 95.38 73 GLU A N 1
ATOM 555 C CA . GLU A 1 73 ? 6.066 9.117 16.385 1.00 95.38 73 GLU A CA 1
ATOM 556 C C . GLU A 1 73 ? 6.926 10.384 16.271 1.00 95.38 73 GLU A C 1
ATOM 558 O O . GLU A 1 73 ? 7.382 10.919 17.283 1.00 95.38 73 GLU A O 1
ATOM 563 N N . GLU A 1 74 ? 7.037 10.946 15.064 1.00 95.19 74 GLU A N 1
ATOM 564 C CA . GLU A 1 74 ? 7.764 12.193 14.807 1.00 95.19 74 GLU A CA 1
ATOM 565 C C . GLU A 1 74 ? 7.171 13.388 15.578 1.00 95.19 74 GLU A C 1
ATOM 567 O O . GLU A 1 74 ? 7.877 14.060 16.331 1.00 95.19 74 GLU A O 1
ATOM 572 N N . LEU A 1 75 ? 5.861 13.634 15.460 1.00 95.69 75 LEU A N 1
ATOM 573 C CA . LEU A 1 75 ? 5.195 14.771 16.114 1.00 95.69 75 LEU A CA 1
ATOM 574 C C . LEU A 1 75 ? 5.143 14.647 17.641 1.00 95.69 75 LEU A C 1
ATOM 576 O O . LEU A 1 75 ? 5.042 15.647 18.360 1.00 95.69 75 LEU A O 1
ATOM 580 N N . THR A 1 76 ? 5.155 13.422 18.159 1.00 94.69 76 THR A N 1
ATOM 581 C CA . THR A 1 76 ? 5.151 13.177 19.601 1.00 94.69 76 THR A CA 1
ATOM 582 C C . THR A 1 76 ? 6.554 13.111 20.195 1.00 94.69 76 THR A C 1
ATOM 584 O O . THR A 1 76 ? 6.653 13.343 21.406 1.00 94.69 76 THR A O 1
ATOM 587 N N . ALA A 1 77 ? 7.583 12.890 19.364 1.00 94.69 77 ALA A N 1
ATOM 588 C CA . ALA A 1 77 ? 8.951 12.524 19.732 1.00 94.69 77 ALA A CA 1
ATOM 589 C C . ALA A 1 77 ? 8.986 11.280 20.637 1.00 94.69 77 ALA A C 1
ATOM 591 O O . ALA A 1 77 ? 9.583 11.299 21.719 1.00 94.69 77 ALA A O 1
ATOM 592 N N . LYS A 1 78 ? 8.240 10.245 20.232 1.00 94.25 78 LYS A N 1
ATOM 593 C CA . LYS A 1 78 ? 7.998 9.024 21.008 1.00 94.25 78 LYS A CA 1
ATOM 594 C C . LYS A 1 78 ? 8.019 7.798 20.120 1.00 94.25 78 LYS A C 1
ATOM 596 O O . LYS A 1 78 ? 7.525 7.857 18.998 1.00 94.25 78 LYS A O 1
ATOM 601 N N . ASP A 1 79 ? 8.531 6.701 20.658 1.00 93.00 79 ASP A N 1
ATOM 602 C CA . ASP A 1 79 ? 8.525 5.418 19.962 1.00 93.00 79 ASP A CA 1
ATOM 603 C C . ASP A 1 79 ? 7.135 4.768 20.019 1.00 93.00 79 ASP A C 1
ATOM 605 O O . ASP A 1 79 ? 6.328 5.064 20.907 1.00 93.00 79 ASP A O 1
ATOM 609 N N . ARG A 1 80 ? 6.857 3.838 19.092 1.00 90.31 80 ARG A N 1
ATOM 610 C CA . ARG A 1 80 ? 5.605 3.060 19.032 1.00 90.31 80 ARG A CA 1
ATOM 611 C C . ARG A 1 80 ? 5.156 2.530 20.393 1.00 90.31 80 ARG A C 1
ATOM 613 O O . ARG A 1 80 ? 3.978 2.641 20.718 1.00 90.31 80 ARG A O 1
ATOM 620 N N . ASP A 1 81 ? 6.088 1.964 21.157 1.00 93.75 81 ASP A N 1
ATOM 621 C CA . ASP A 1 81 ? 5.819 1.298 22.435 1.00 93.75 81 ASP A CA 1
ATOM 622 C C . ASP A 1 81 ? 5.418 2.280 23.553 1.00 93.75 81 ASP A C 1
ATOM 624 O O . ASP A 1 81 ? 4.920 1.862 24.596 1.00 93.75 81 ASP A O 1
ATOM 628 N N . GLU A 1 82 ? 5.596 3.588 23.341 1.00 93.75 82 GLU A N 1
ATOM 629 C CA . GLU A 1 82 ? 5.166 4.644 24.264 1.00 93.75 82 GLU A CA 1
ATOM 630 C C . GLU A 1 82 ? 3.764 5.202 23.939 1.00 93.75 82 GLU A C 1
ATOM 632 O O . GLU A 1 82 ? 3.251 6.059 24.669 1.00 93.75 82 GLU A O 1
ATOM 637 N N . LEU A 1 83 ? 3.142 4.762 22.838 1.00 93.50 83 LEU A N 1
ATOM 638 C CA . LEU A 1 83 ? 1.811 5.200 22.416 1.00 93.50 83 LEU A CA 1
ATOM 639 C C . LEU A 1 83 ? 0.736 4.295 23.042 1.00 93.50 83 LEU A C 1
ATOM 641 O O . LEU A 1 83 ? 0.604 3.129 22.682 1.00 93.50 83 LEU A O 1
ATOM 645 N N . ASP A 1 84 ? -0.075 4.848 23.948 1.00 93.81 84 ASP A N 1
ATOM 646 C CA . ASP A 1 84 ? -1.105 4.096 24.681 1.00 93.81 84 ASP A CA 1
ATOM 647 C C . ASP A 1 84 ? -2.336 3.796 23.808 1.00 93.81 84 ASP A C 1
ATOM 649 O O . ASP A 1 84 ? -2.923 2.717 23.861 1.00 93.81 84 ASP A O 1
ATOM 653 N N . GLU A 1 85 ? -2.798 4.801 23.061 1.00 94.75 85 GLU A N 1
ATOM 654 C CA . GLU A 1 85 ? -4.052 4.747 22.311 1.00 94.75 85 GLU A CA 1
ATOM 655 C C . GLU A 1 85 ? -4.059 5.819 21.220 1.00 94.75 85 GLU A C 1
ATOM 657 O O . GLU A 1 85 ? -3.624 6.949 21.446 1.00 94.75 85 GLU A O 1
ATOM 662 N N . ILE A 1 86 ? -4.607 5.494 20.047 1.00 95.56 86 ILE A N 1
ATOM 663 C CA . ILE A 1 86 ? -4.835 6.464 18.976 1.00 95.56 86 ILE A CA 1
ATOM 664 C C . ILE A 1 86 ? -6.276 6.338 18.498 1.00 95.56 86 ILE A C 1
ATOM 666 O O . ILE A 1 86 ? -6.717 5.272 18.067 1.00 95.56 86 ILE A O 1
ATOM 670 N N . THR A 1 87 ? -7.007 7.449 18.537 1.00 94.94 87 THR A N 1
ATOM 671 C CA . THR A 1 87 ? -8.401 7.515 18.087 1.00 94.94 87 THR A CA 1
ATOM 672 C C . THR A 1 87 ? -8.596 8.638 17.085 1.00 94.94 87 THR A C 1
ATOM 674 O O . THR A 1 87 ? -7.932 9.674 17.140 1.00 94.94 87 THR A O 1
ATOM 677 N N . ARG A 1 88 ? -9.535 8.443 16.157 1.00 94.12 88 ARG A N 1
ATOM 678 C CA . ARG A 1 88 ? -9.962 9.479 15.217 1.00 94.12 88 ARG A CA 1
ATOM 679 C C . ARG A 1 88 ? -11.333 10.009 15.614 1.00 94.12 88 ARG A C 1
ATOM 681 O O . ARG A 1 88 ? -12.266 9.233 15.796 1.00 94.12 88 ARG A O 1
ATOM 688 N N . GLN A 1 89 ? -11.456 11.329 15.684 1.00 92.69 89 GLN A N 1
ATOM 689 C CA . GLN A 1 89 ? -12.699 12.046 15.955 1.00 92.69 89 GLN A CA 1
ATOM 690 C C . GLN A 1 89 ? -12.924 13.080 14.846 1.00 92.69 89 GLN A C 1
ATOM 692 O O . GLN A 1 89 ? -12.448 14.211 14.916 1.00 92.69 89 GLN A O 1
ATOM 697 N N . GLY A 1 90 ? -13.611 12.666 13.777 1.00 88.62 90 GLY A N 1
ATOM 698 C CA . GLY A 1 90 ? -13.804 13.497 12.585 1.00 88.62 90 GLY A CA 1
ATOM 699 C C . GLY A 1 90 ? -12.472 13.868 11.923 1.00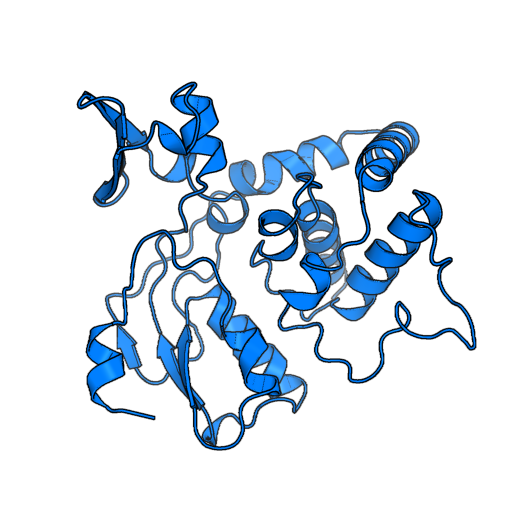 88.62 90 GLY A C 1
ATOM 700 O O . GLY A 1 90 ? -11.719 12.989 11.495 1.00 88.62 90 GLY A O 1
ATOM 701 N N . GLU A 1 91 ? -12.181 15.168 11.873 1.00 91.44 91 GLU A N 1
ATOM 702 C CA . GLU A 1 91 ? -10.955 15.745 11.297 1.00 91.44 91 GLU A CA 1
ATOM 703 C C . GLU A 1 91 ? -9.799 15.870 12.303 1.00 91.44 91 GLU A C 1
ATOM 705 O O . GLU A 1 91 ? -8.784 16.504 12.017 1.00 91.44 91 GLU A O 1
ATOM 710 N N . LYS A 1 92 ? -9.933 15.262 13.485 1.00 96.06 92 LYS A N 1
ATOM 711 C CA . LYS A 1 92 ? -8.907 15.248 14.529 1.00 96.06 92 LYS A CA 1
ATOM 712 C C . LYS A 1 92 ? -8.450 13.828 14.830 1.00 96.06 92 LYS A C 1
ATOM 714 O O . LYS A 1 92 ? -9.249 12.888 14.820 1.00 96.06 92 LYS A O 1
ATOM 719 N N . VAL A 1 93 ? -7.171 13.686 15.147 1.00 97.06 93 VAL A N 1
ATOM 720 C CA . VAL A 1 93 ? -6.573 12.459 15.674 1.00 97.06 93 VAL A CA 1
ATOM 721 C C . VAL A 1 93 ? -6.034 12.754 17.064 1.00 97.06 93 VAL A C 1
ATOM 723 O O . VAL A 1 93 ? -5.314 13.729 17.264 1.00 97.06 93 VAL A O 1
ATOM 726 N N . ILE A 1 94 ? -6.399 11.917 18.029 1.00 96.81 94 ILE A N 1
ATOM 727 C CA . ILE A 1 94 ? -5.962 12.033 19.417 1.00 96.81 94 ILE A CA 1
ATOM 728 C C . ILE A 1 94 ? -5.049 10.851 19.711 1.00 96.81 94 ILE A C 1
ATOM 730 O O . ILE A 1 94 ? -5.502 9.707 19.663 1.00 96.81 94 ILE A O 1
ATOM 734 N N . ALA A 1 95 ? -3.790 11.137 20.033 1.00 96.38 95 ALA A N 1
ATOM 735 C CA . ALA A 1 95 ? -2.835 10.154 20.528 1.00 96.38 95 ALA A CA 1
ATOM 736 C C . ALA A 1 95 ? -2.656 10.335 22.038 1.00 96.38 95 ALA A C 1
ATOM 738 O O . ALA A 1 95 ? -2.430 11.447 22.524 1.00 96.38 95 ALA A O 1
ATOM 739 N N . LYS A 1 96 ? -2.759 9.243 22.788 1.00 96.12 96 LYS A N 1
ATOM 740 C CA . LYS A 1 96 ? -2.475 9.203 24.217 1.00 96.12 96 LYS A CA 1
ATOM 741 C C . LYS A 1 96 ? -1.064 8.660 24.423 1.00 96.12 96 LYS A C 1
ATOM 743 O O . LYS A 1 96 ? -0.742 7.595 23.911 1.00 96.12 96 LYS A O 1
ATOM 748 N N . VAL A 1 97 ? -0.237 9.407 25.146 1.00 93.19 97 VAL A N 1
ATOM 749 C CA . VAL A 1 97 ? 1.166 9.074 25.417 1.00 93.19 97 VAL A CA 1
ATOM 750 C C . VAL A 1 97 ? 1.434 9.296 26.898 1.00 93.19 97 VAL A C 1
ATOM 752 O O . VAL A 1 97 ? 1.297 10.423 27.385 1.00 93.19 97 VAL A O 1
ATOM 755 N N . GLY A 1 98 ? 1.797 8.240 27.627 1.00 87.62 98 GLY A N 1
ATOM 756 C CA . GLY A 1 98 ? 2.055 8.323 29.066 1.00 87.62 98 GLY A CA 1
ATOM 757 C C . GLY A 1 98 ? 0.879 8.929 29.840 1.00 87.62 98 GLY A C 1
ATOM 758 O O . GLY A 1 98 ? 1.071 9.753 30.735 1.00 87.62 98 GLY A O 1
ATOM 759 N N . GLY A 1 99 ? -0.356 8.607 29.442 1.00 87.19 99 GLY A N 1
ATOM 760 C CA . GLY A 1 99 ? -1.566 9.169 30.047 1.00 87.19 99 GLY A CA 1
ATOM 761 C C . GLY A 1 99 ? -1.989 10.558 29.546 1.00 87.19 99 GLY A C 1
ATOM 762 O O . GLY A 1 99 ? -3.134 10.949 29.786 1.00 87.19 99 GLY A O 1
ATOM 763 N N . GLN A 1 100 ? -1.132 11.291 28.830 1.00 91.81 100 GLN A N 1
ATOM 764 C CA . GLN A 1 100 ? -1.435 12.626 28.306 1.00 91.81 100 GLN A CA 1
ATOM 765 C C . GLN A 1 100 ? -2.020 12.549 26.896 1.00 91.81 100 GLN A C 1
ATOM 767 O O . GLN A 1 100 ? -1.541 11.792 26.058 1.00 91.81 100 GLN A O 1
ATOM 772 N N . LYS A 1 101 ? -3.048 13.355 26.614 1.00 95.62 101 LYS A N 1
ATOM 773 C CA . LYS A 1 101 ? -3.655 13.443 25.280 1.00 95.62 101 LYS A CA 1
ATOM 774 C C . LYS A 1 101 ? -2.971 14.533 24.460 1.00 95.62 101 LYS A C 1
ATOM 776 O O . LYS A 1 101 ? -2.935 15.685 24.887 1.00 95.62 101 LYS A O 1
ATOM 781 N N . LYS A 1 102 ? -2.488 14.175 23.274 1.00 95.94 102 LYS A N 1
ATOM 782 C CA . LYS A 1 102 ? -2.049 15.097 22.223 1.00 95.94 102 LYS A CA 1
ATOM 783 C C . LYS A 1 102 ? -3.035 15.029 21.060 1.00 95.94 102 LYS A C 1
ATOM 785 O O . LYS A 1 102 ? -3.482 13.946 20.689 1.00 95.94 102 LYS A O 1
ATOM 790 N N . GLU A 1 103 ? -3.387 16.185 20.513 1.00 97.25 103 GLU A N 1
ATOM 791 C CA . GLU A 1 103 ? -4.349 16.317 19.419 1.00 97.25 103 GLU A CA 1
ATOM 792 C C . GLU A 1 103 ? -3.646 16.829 18.160 1.00 97.25 103 GLU A C 1
ATOM 794 O O . GLU A 1 103 ? -2.843 17.759 18.228 1.00 97.25 103 GLU A O 1
ATOM 799 N N . PHE A 1 104 ? -3.979 16.230 17.019 1.00 96.56 104 PHE A N 1
ATOM 800 C CA . PHE A 1 104 ? -3.457 16.571 15.700 1.00 96.56 104 PHE A CA 1
ATOM 801 C C . PHE A 1 104 ? -4.612 16.763 14.720 1.00 96.56 104 PHE A C 1
ATOM 803 O O . PHE A 1 104 ? -5.633 16.071 14.810 1.00 96.56 104 PHE A O 1
ATOM 810 N N . ALA A 1 105 ? -4.450 17.658 13.746 1.00 95.88 105 ALA A N 1
ATOM 811 C CA . ALA A 1 105 ? -5.339 17.660 12.591 1.00 95.88 105 ALA A CA 1
ATOM 812 C C . ALA A 1 105 ? -5.096 16.379 11.780 1.00 95.88 105 ALA A C 1
ATOM 814 O O . ALA A 1 105 ? -3.952 15.955 11.618 1.00 95.88 105 ALA A O 1
ATOM 815 N N . ALA A 1 106 ? -6.159 15.750 11.269 1.00 93.69 106 ALA A N 1
ATOM 816 C CA . ALA A 1 106 ? -6.047 14.464 10.583 1.00 93.69 106 ALA A CA 1
ATOM 817 C C . ALA A 1 106 ? -5.021 14.528 9.445 1.00 93.69 106 ALA A C 1
ATOM 819 O O . ALA A 1 106 ? -4.104 13.717 9.406 1.00 93.69 106 ALA A O 1
ATOM 820 N N . ASN A 1 107 ? -5.094 15.553 8.594 1.00 92.88 107 ASN A N 1
ATOM 821 C CA . ASN A 1 107 ? -4.171 15.762 7.474 1.00 92.88 107 ASN A CA 1
ATOM 822 C C . ASN A 1 107 ? -2.675 15.836 7.854 1.00 92.88 107 ASN A C 1
ATOM 824 O O . ASN A 1 107 ? -1.837 15.640 6.979 1.00 92.88 107 ASN A O 1
ATOM 828 N N . GLN A 1 108 ? -2.321 16.081 9.119 1.00 94.19 108 GLN A N 1
ATOM 829 C CA . GLN A 1 108 ? -0.930 16.082 9.585 1.00 94.19 108 GLN A CA 1
ATOM 830 C C . GLN A 1 108 ? -0.386 14.669 9.819 1.00 94.19 108 GLN A C 1
ATOM 832 O O . GLN A 1 108 ? 0.823 14.472 9.811 1.00 94.19 108 GLN A O 1
ATOM 837 N N . VAL A 1 109 ? -1.269 13.691 10.032 1.00 95.75 109 VAL A N 1
ATOM 838 C CA . VAL A 1 109 ? -0.918 12.331 10.467 1.00 95.75 109 VAL A CA 1
ATOM 839 C C . VAL A 1 109 ? -1.520 11.243 9.579 1.00 95.75 109 VAL A C 1
ATOM 841 O O . VAL A 1 109 ? -1.524 10.081 9.961 1.00 95.75 109 VAL A O 1
ATOM 844 N N . LEU A 1 110 ? -2.059 11.581 8.405 1.00 95.56 110 LEU A N 1
ATOM 845 C CA . LEU A 1 110 ? -2.452 10.585 7.403 1.00 95.56 110 LEU A CA 1
ATOM 846 C C . LEU A 1 110 ? -1.268 10.216 6.507 1.00 95.56 110 LEU A C 1
ATOM 848 O O . LEU A 1 110 ? -0.368 11.032 6.304 1.00 95.56 110 LEU A O 1
ATOM 852 N N . PHE A 1 111 ? -1.310 9.032 5.897 1.00 94.69 111 PHE A N 1
ATOM 853 C CA . PHE A 1 111 ? -0.379 8.687 4.820 1.00 94.69 111 PHE A CA 1
ATOM 854 C C . PHE A 1 111 ? -0.484 9.677 3.653 1.00 94.69 111 PHE A C 1
ATOM 856 O O . PHE A 1 111 ? -1.582 10.110 3.298 1.00 94.69 111 PHE A O 1
ATOM 863 N N . ASP A 1 112 ? 0.640 9.976 2.998 1.00 92.75 112 ASP A N 1
ATOM 864 C CA . ASP A 1 112 ? 0.698 10.985 1.929 1.00 92.75 112 ASP A CA 1
ATOM 865 C C . ASP A 1 112 ? -0.270 10.690 0.780 1.00 92.75 112 ASP A C 1
ATOM 867 O O . ASP A 1 112 ? -0.961 11.587 0.299 1.00 92.75 112 ASP A O 1
ATOM 871 N N . HIS A 1 113 ? -0.403 9.424 0.378 1.00 92.00 113 HIS A N 1
ATOM 872 C CA . HIS A 1 113 ? -1.333 9.013 -0.681 1.00 92.00 113 HIS A CA 1
ATOM 8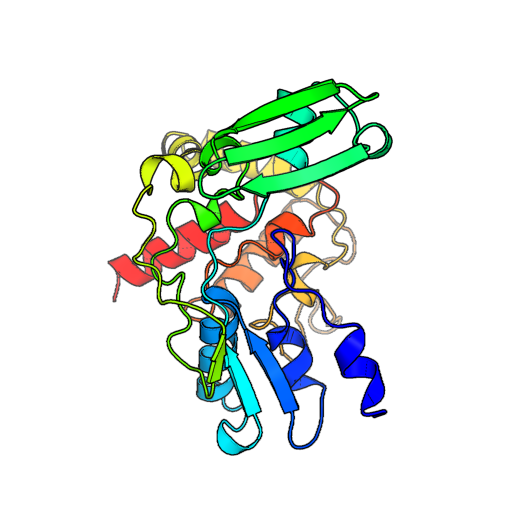73 C C . HIS A 1 113 ? -2.811 9.232 -0.320 1.00 92.00 113 HIS A C 1
ATOM 875 O O . HIS A 1 113 ? -3.650 9.397 -1.202 1.00 92.00 113 HIS A O 1
ATOM 881 N N . CYS A 1 114 ? -3.152 9.275 0.972 1.00 94.50 114 CYS A N 1
ATOM 882 C CA . CYS A 1 114 ? -4.515 9.557 1.416 1.00 94.50 114 CYS A CA 1
ATOM 883 C C . CYS A 1 114 ? -4.879 11.047 1.296 1.00 94.50 114 CYS A C 1
ATOM 885 O O . CYS A 1 114 ? -6.065 11.363 1.208 1.00 94.50 114 CYS A O 1
ATOM 887 N N . LEU A 1 115 ? -3.894 11.956 1.285 1.00 92.94 115 LEU A N 1
ATOM 888 C CA . LEU A 1 115 ? -4.123 13.409 1.271 1.00 92.94 115 LEU A CA 1
ATOM 889 C C . LEU A 1 115 ? -4.706 13.915 -0.058 1.00 92.94 115 LEU A C 1
ATOM 891 O O . LEU A 1 115 ? -5.447 14.897 -0.062 1.00 92.94 115 LEU A O 1
ATOM 895 N N . ALA A 1 116 ? -4.417 13.214 -1.157 1.00 90.31 116 ALA A N 1
ATOM 896 C CA . ALA A 1 116 ? -4.931 13.500 -2.496 1.00 90.31 116 ALA A CA 1
ATOM 897 C C . ALA A 1 116 ? -5.813 12.366 -3.046 1.00 90.31 116 ALA A C 1
ATOM 899 O O . ALA A 1 116 ? -5.820 12.087 -4.242 1.00 90.31 116 ALA A O 1
ATOM 900 N N . CYS A 1 117 ? -6.517 11.643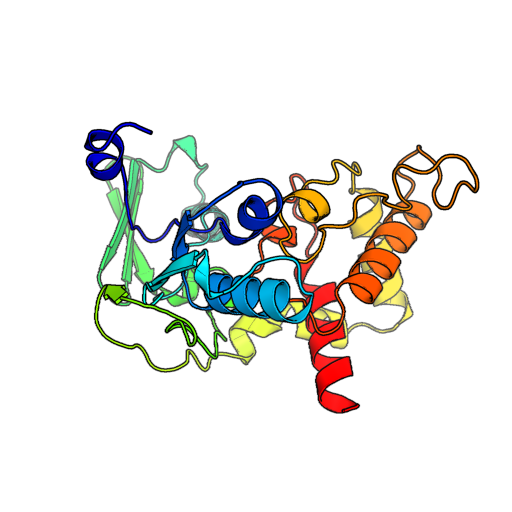 -2.169 1.00 92.06 117 CYS A N 1
ATOM 901 C CA . CYS A 1 117 ? -7.351 10.525 -2.595 1.00 92.06 117 CYS A CA 1
ATOM 902 C C . CYS A 1 117 ? -8.574 11.018 -3.382 1.00 92.06 117 CYS A C 1
ATOM 904 O O . CYS A 1 117 ? -9.512 11.577 -2.814 1.00 92.06 117 CYS A O 1
ATOM 906 N N . GLU A 1 118 ? -8.596 10.739 -4.682 1.00 91.00 118 GLU A N 1
ATOM 907 C CA . GLU A 1 118 ? -9.700 11.110 -5.577 1.00 91.00 118 GLU A CA 1
ATOM 908 C C . GLU A 1 118 ? -10.957 10.259 -5.360 1.00 91.00 118 GLU A C 1
ATOM 910 O O . GLU A 1 118 ? -12.075 10.694 -5.613 1.00 91.00 118 GLU A O 1
ATOM 915 N N . LEU A 1 119 ? -10.780 9.033 -4.866 1.00 94.12 119 LEU A N 1
ATOM 916 C CA . LEU A 1 119 ? -11.837 8.030 -4.761 1.00 94.12 119 LEU A CA 1
ATOM 917 C C . LEU A 1 119 ? -11.854 7.410 -3.352 1.00 94.12 119 LEU A C 1
ATOM 919 O O . LEU A 1 119 ? -11.493 6.240 -3.195 1.00 94.12 119 LEU A O 1
ATOM 923 N N . PRO A 1 120 ? -12.224 8.175 -2.303 1.00 94.81 120 PRO A N 1
ATOM 924 C CA . PRO A 1 120 ? -12.302 7.668 -0.931 1.00 94.81 120 PRO A CA 1
ATOM 925 C C . PRO A 1 120 ? -13.513 6.756 -0.711 1.00 94.81 120 PRO A C 1
ATOM 927 O O . PRO A 1 120 ? -13.473 5.873 0.149 1.00 94.81 120 PRO A O 1
ATOM 930 N N . THR A 1 121 ? -14.570 6.942 -1.504 1.00 96.69 121 THR A N 1
ATOM 931 C CA . THR A 1 121 ? -15.711 6.026 -1.576 1.00 96.69 121 THR A CA 1
ATOM 932 C C . THR A 1 121 ? -15.435 4.972 -2.654 1.00 96.69 121 THR A C 1
ATOM 934 O O . THR A 1 121 ? -15.171 5.359 -3.798 1.00 96.69 121 THR A O 1
ATOM 937 N N . PRO A 1 122 ? -15.484 3.664 -2.324 1.00 96.50 122 PRO A N 1
ATOM 938 C CA . PRO A 1 122 ? -15.439 2.584 -3.311 1.00 96.50 122 PRO A CA 1
ATOM 939 C C . PRO A 1 122 ? -16.384 2.849 -4.482 1.00 96.50 122 PRO A C 1
ATOM 941 O O . PRO A 1 122 ? -17.518 3.263 -4.263 1.00 96.50 122 PRO A O 1
ATOM 944 N N . GLN A 1 123 ? -15.914 2.632 -5.709 1.00 94.69 123 GLN A N 1
ATOM 945 C CA . GLN A 1 123 ? -16.758 2.759 -6.904 1.00 94.69 123 GLN A CA 1
ATOM 946 C C . GLN A 1 123 ? -17.437 1.432 -7.237 1.00 94.69 123 GLN A C 1
ATOM 948 O O . GLN A 1 123 ? -18.609 1.414 -7.587 1.00 94.69 123 GLN A O 1
ATOM 953 N N . GLU A 1 124 ? -16.718 0.327 -7.046 1.00 96.88 124 GLU A N 1
ATOM 954 C CA . GLU A 1 124 ? -17.252 -1.024 -7.170 1.00 96.88 124 GLU A CA 1
ATOM 955 C C . GLU A 1 124 ? -17.523 -1.579 -5.766 1.00 96.88 124 GLU A C 1
ATOM 957 O O . GLU A 1 124 ? -16.584 -1.734 -4.972 1.00 96.88 124 GLU A O 1
ATOM 962 N N . TYR A 1 125 ? -18.796 -1.823 -5.442 1.00 98.00 125 TYR A N 1
ATOM 963 C CA . TYR A 1 125 ? -19.247 -2.436 -4.189 1.00 98.00 125 TYR A CA 1
ATOM 964 C C . TYR A 1 125 ? -20.648 -3.055 -4.327 1.00 98.00 125 TYR A C 1
ATOM 966 O O . TYR A 1 125 ? -21.434 -2.637 -5.172 1.00 98.00 125 TYR A O 1
ATOM 974 N N . ASP A 1 126 ? -20.983 -4.009 -3.454 1.00 98.31 126 ASP A N 1
ATOM 975 C CA . ASP A 1 126 ? -22.335 -4.581 -3.341 1.00 98.31 126 ASP A CA 1
ATOM 976 C C . ASP A 1 126 ? -23.116 -3.976 -2.165 1.00 98.31 126 ASP A C 1
ATOM 978 O O . ASP A 1 126 ? -24.323 -3.764 -2.247 1.00 98.31 126 ASP A O 1
ATOM 982 N N . ILE A 1 127 ? -22.428 -3.688 -1.053 1.00 97.69 127 ILE A N 1
ATOM 983 C CA . ILE A 1 127 ? -23.012 -3.063 0.142 1.00 97.69 127 ILE A CA 1
ATOM 984 C C . ILE A 1 127 ? -22.073 -1.959 0.613 1.00 97.69 127 ILE A C 1
ATOM 986 O O . ILE A 1 127 ? -20.911 -2.234 0.902 1.00 97.69 127 ILE A O 1
ATOM 990 N N . LEU A 1 128 ? -22.570 -0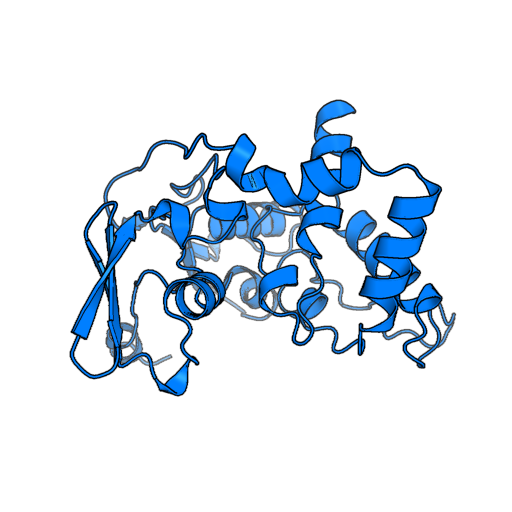.727 0.728 1.00 97.88 128 LEU A N 1
ATOM 991 C CA . LEU A 1 128 ? -21.807 0.381 1.301 1.00 97.88 128 LEU A CA 1
ATOM 992 C C . LEU A 1 128 ? -22.053 0.476 2.810 1.00 97.88 128 LEU A C 1
ATOM 994 O O . LEU A 1 128 ? -23.192 0.572 3.262 1.00 97.88 128 LEU A O 1
ATOM 998 N N . LEU A 1 129 ? -20.976 0.457 3.591 1.00 94.94 129 LEU A N 1
ATOM 999 C CA . LEU A 1 129 ? -20.995 0.571 5.045 1.00 94.94 129 LEU A CA 1
ATOM 1000 C C . LEU A 1 129 ? -20.645 2.006 5.459 1.00 94.94 129 LEU A C 1
ATOM 1002 O O . LEU A 1 129 ? -19.481 2.334 5.691 1.00 94.94 129 LEU A O 1
ATOM 1006 N N . GLY A 1 130 ? -21.668 2.853 5.559 1.00 93.19 130 GLY A N 1
ATOM 1007 C CA . GLY A 1 130 ? -21.551 4.265 5.930 1.00 93.19 130 GLY A CA 1
ATOM 1008 C C . GLY A 1 130 ? -21.839 5.216 4.770 1.00 93.19 130 GLY A C 1
ATOM 1009 O O . GLY A 1 130 ? -22.215 4.796 3.679 1.00 93.19 130 GLY A O 1
ATOM 1010 N N . GLU A 1 131 ? -21.664 6.511 5.022 1.00 94.31 131 GLU A N 1
ATOM 1011 C CA . GLU A 1 131 ? -22.021 7.557 4.062 1.00 94.31 131 GLU A CA 1
ATOM 1012 C C . GLU A 1 131 ? -20.905 7.822 3.038 1.00 94.31 131 GLU A C 1
ATOM 1014 O O . GLU A 1 131 ? -19.725 7.874 3.417 1.00 94.31 131 GLU A O 1
ATOM 1019 N N . PRO A 1 132 ? -21.249 8.047 1.754 1.00 95.62 132 PRO A N 1
ATOM 1020 C CA . PRO A 1 132 ? -20.295 8.480 0.744 1.00 95.62 132 PRO A CA 1
ATOM 1021 C C . PRO A 1 132 ? -19.514 9.724 1.177 1.00 95.62 132 PRO A C 1
ATOM 1023 O O . PRO A 1 132 ? -20.052 10.670 1.752 1.00 95.62 132 PRO A O 1
ATOM 1026 N N . ARG A 1 133 ? -18.225 9.740 0.847 1.00 92.50 133 ARG A N 1
ATOM 1027 C CA . ARG A 1 133 ? -17.310 10.857 1.088 1.00 92.50 133 ARG A CA 1
ATOM 1028 C C . ARG A 1 133 ? -16.819 11.447 -0.243 1.00 92.50 133 ARG A C 1
ATOM 1030 O O . ARG A 1 133 ? -16.474 10.668 -1.139 1.00 92.50 133 ARG A O 1
ATOM 1037 N N . PRO A 1 134 ? -16.751 12.789 -0.371 1.00 91.44 134 PRO A N 1
ATOM 1038 C CA . PRO A 1 134 ? -16.151 13.443 -1.531 1.00 91.44 134 PRO A CA 1
ATOM 1039 C C . PRO A 1 134 ? -14.628 13.234 -1.595 1.00 91.44 134 PRO A C 1
ATOM 1041 O O . PRO A 1 134 ? -14.017 12.930 -0.569 1.00 91.44 134 PRO A O 1
ATOM 1044 N N . PRO A 1 135 ? -14.005 13.438 -2.767 1.00 90.50 135 PRO A N 1
ATOM 1045 C CA . PRO A 1 135 ? -12.551 13.420 -2.931 1.00 90.50 135 PRO A CA 1
ATOM 1046 C C . PRO A 1 135 ? -11.808 14.286 -1.902 1.00 90.50 135 PRO A C 1
ATOM 1048 O O . PRO A 1 135 ? -12.308 15.332 -1.487 1.00 90.50 135 PRO A O 1
ATOM 1051 N N . ALA A 1 136 ? -10.593 13.877 -1.532 1.00 83.56 136 ALA A N 1
ATOM 1052 C CA . ALA A 1 136 ? -9.654 14.685 -0.759 1.00 83.56 136 ALA A CA 1
ATOM 1053 C C . ALA A 1 136 ? -8.719 15.433 -1.732 1.00 83.56 136 ALA A C 1
ATOM 1055 O O . ALA A 1 136 ? -7.895 14.789 -2.377 1.00 83.56 136 ALA A O 1
ATOM 1056 N N . PRO A 1 137 ? -8.823 16.767 -1.881 1.00 76.62 137 PRO A N 1
ATOM 1057 C CA . PRO A 1 137 ? -8.176 17.479 -2.985 1.00 76.62 137 PRO A CA 1
ATOM 1058 C C . PRO A 1 137 ? -6.762 18.009 -2.669 1.00 76.62 137 PRO A C 1
ATOM 1060 O O . PRO A 1 137 ? -6.290 18.912 -3.356 1.00 76.62 137 PRO A O 1
ATOM 1063 N N . ASN A 1 138 ? -6.064 17.514 -1.637 1.00 83.25 138 ASN A N 1
ATOM 1064 C CA . ASN A 1 138 ? -4.784 18.101 -1.216 1.00 83.25 138 ASN A CA 1
ATOM 1065 C C . ASN A 1 138 ? -3.577 17.501 -1.964 1.00 83.25 138 ASN A C 1
ATOM 1067 O O . ASN A 1 138 ? -2.740 16.799 -1.387 1.00 83.25 138 ASN A O 1
ATOM 1071 N N . MET A 1 139 ? -3.505 17.790 -3.267 1.00 77.44 139 MET A N 1
ATOM 1072 C CA . MET A 1 139 ? -2.443 17.313 -4.163 1.00 77.44 139 MET A CA 1
ATOM 1073 C C . MET A 1 139 ? -1.059 17.846 -3.780 1.00 77.44 139 MET A C 1
ATOM 1075 O O . MET A 1 139 ? -0.086 17.097 -3.821 1.00 77.44 139 MET A O 1
ATOM 1079 N N . GLU A 1 140 ? -0.973 19.104 -3.339 1.00 78.31 140 GLU A N 1
ATOM 1080 C CA . GLU A 1 140 ? 0.282 19.720 -2.890 1.00 78.31 140 GLU A CA 1
ATOM 1081 C C . GLU A 1 140 ? 0.891 18.945 -1.715 1.00 78.31 140 GLU A C 1
ATOM 1083 O O . GLU A 1 140 ? 2.061 18.563 -1.755 1.00 78.31 140 GLU A O 1
ATOM 1088 N N . ALA A 1 141 ? 0.085 18.627 -0.695 1.00 78.31 141 ALA A N 1
ATOM 1089 C CA . ALA A 1 141 ? 0.574 17.876 0.456 1.00 78.31 141 ALA A CA 1
ATOM 1090 C C . ALA A 1 141 ? 0.905 16.415 0.110 1.00 78.31 141 ALA A C 1
ATOM 1092 O O . ALA A 1 141 ? 1.912 15.898 0.586 1.00 78.31 141 ALA A O 1
ATOM 1093 N N . SER A 1 142 ? 0.105 15.755 -0.736 1.00 83.00 142 SER A N 1
ATOM 1094 C CA . SER A 1 142 ? 0.371 14.370 -1.165 1.00 83.00 142 SER A CA 1
ATOM 1095 C C . SER A 1 142 ? 1.615 14.234 -2.045 1.00 83.00 142 SER A C 1
ATOM 1097 O O . SER A 1 142 ? 2.289 13.200 -2.022 1.00 83.00 142 SER A O 1
ATOM 1099 N N . GLY A 1 143 ? 1.888 15.262 -2.850 1.00 80.81 143 GLY A N 1
ATOM 1100 C CA . GLY A 1 143 ? 2.966 15.301 -3.826 1.00 80.81 143 GLY A CA 1
ATOM 1101 C C . GLY A 1 143 ? 4.258 15.918 -3.306 1.00 80.81 143 GLY A C 1
ATOM 1102 O O . GLY A 1 143 ? 5.242 15.884 -4.032 1.00 80.81 143 GLY A O 1
ATOM 1103 N N . LYS A 1 144 ? 4.307 16.452 -2.078 1.00 82.19 144 LYS A N 1
ATOM 1104 C CA . LYS A 1 144 ? 5.465 17.203 -1.558 1.00 82.19 144 LYS A CA 1
ATOM 1105 C C . LYS A 1 144 ? 6.800 16.461 -1.718 1.00 82.19 144 LYS A C 1
ATOM 1107 O O . LYS A 1 144 ? 7.769 17.038 -2.206 1.00 82.19 144 LYS A O 1
ATOM 1112 N N . ASN A 1 145 ? 6.835 15.175 -1.369 1.00 81.38 145 ASN A N 1
ATOM 1113 C CA . ASN A 1 145 ? 8.041 14.347 -1.497 1.00 81.38 145 ASN A CA 1
ATOM 1114 C C . ASN A 1 145 ? 8.441 14.120 -2.967 1.00 81.38 145 ASN A C 1
ATOM 1116 O O . ASN A 1 145 ? 9.621 14.043 -3.293 1.00 81.38 145 ASN A O 1
ATOM 1120 N N . ILE A 1 146 ? 7.460 14.058 -3.868 1.00 85.56 146 ILE A N 1
ATOM 1121 C CA . ILE A 1 146 ? 7.667 13.861 -5.308 1.00 85.56 146 ILE A CA 1
ATOM 1122 C C . ILE A 1 146 ? 8.113 15.170 -5.965 1.00 85.56 146 ILE A C 1
ATOM 1124 O O . ILE A 1 146 ? 9.037 15.165 -6.772 1.00 85.56 146 ILE A O 1
ATOM 1128 N N . ALA A 1 147 ? 7.505 16.296 -5.588 1.00 85.81 147 ALA A N 1
ATOM 1129 C CA . ALA A 1 147 ? 7.878 17.627 -6.049 1.00 85.81 147 ALA A CA 1
ATOM 1130 C C . ALA A 1 147 ? 9.345 17.930 -5.716 1.00 85.81 147 ALA A C 1
ATOM 1132 O O . ALA A 1 147 ? 10.098 18.308 -6.609 1.00 85.81 147 ALA A O 1
ATOM 1133 N N . GLY A 1 148 ? 9.786 17.628 -4.488 1.00 86.88 148 GLY A N 1
ATOM 1134 C CA . GLY A 1 148 ? 11.196 17.761 -4.109 1.00 86.88 148 GLY A CA 1
ATOM 1135 C C . GLY A 1 148 ? 12.136 16.926 -4.988 1.00 86.88 148 GLY A C 1
ATOM 1136 O O . GLY A 1 148 ? 13.185 17.410 -5.398 1.00 86.88 148 GLY A O 1
ATOM 1137 N N . LEU A 1 149 ? 11.746 15.701 -5.364 1.00 88.06 149 LEU A N 1
ATOM 1138 C CA . LEU A 1 149 ? 12.524 14.880 -6.304 1.00 88.06 149 LEU A CA 1
ATOM 1139 C C . LEU A 1 149 ? 12.535 15.456 -7.731 1.00 88.06 149 LEU A C 1
ATOM 1141 O O . LEU A 1 149 ? 13.538 15.306 -8.433 1.00 88.06 149 LEU A O 1
ATOM 1145 N N . LYS A 1 150 ? 11.444 16.099 -8.172 1.00 87.31 150 LYS A N 1
ATOM 1146 C CA . LYS A 1 150 ? 11.334 16.741 -9.495 1.00 87.31 150 LYS A CA 1
ATOM 1147 C C . LYS A 1 150 ? 12.216 17.982 -9.623 1.00 87.31 150 LYS A C 1
ATOM 1149 O O . LYS A 1 150 ? 12.715 18.238 -10.716 1.00 87.31 150 LYS A O 1
ATOM 1154 N N . GLU A 1 151 ? 12.440 18.698 -8.525 1.00 92.56 151 GLU A N 1
ATOM 1155 C CA . GLU A 1 151 ? 13.313 19.878 -8.470 1.00 92.56 151 GLU A CA 1
ATOM 1156 C C . GLU A 1 151 ? 14.807 19.531 -8.563 1.00 92.56 151 GLU A C 1
ATOM 1158 O O . GLU A 1 151 ? 15.593 20.346 -9.045 1.00 92.56 151 GLU A O 1
ATOM 1163 N N . LEU A 1 152 ? 15.203 18.316 -8.160 1.00 92.94 152 LEU A N 1
ATOM 1164 C CA . LEU A 1 152 ? 16.579 17.838 -8.311 1.00 92.94 152 LEU A CA 1
ATOM 1165 C C . LEU A 1 152 ? 16.974 17.720 -9.787 1.00 92.94 152 LEU A C 1
ATOM 1167 O O . LEU A 1 152 ? 16.195 17.239 -10.622 1.00 92.94 152 LEU A O 1
ATOM 1171 N N . THR A 1 153 ? 18.230 18.051 -10.090 1.00 96.69 153 THR A N 1
ATOM 1172 C CA . THR A 1 153 ? 18.836 17.742 -11.389 1.00 96.69 153 THR A CA 1
ATOM 1173 C C . THR A 1 153 ? 18.888 16.229 -11.619 1.00 96.69 153 THR A C 1
ATOM 1175 O O . THR A 1 153 ? 18.845 15.429 -10.682 1.00 96.69 153 THR A O 1
ATOM 1178 N N . SER A 1 154 ? 19.041 15.797 -12.874 1.00 95.00 154 SER A N 1
ATOM 1179 C CA . SER A 1 154 ? 19.138 14.366 -13.200 1.00 95.00 154 SER A CA 1
ATOM 1180 C C . SER A 1 154 ? 20.270 13.652 -12.450 1.00 95.00 154 SER A C 1
ATOM 1182 O O . SER A 1 154 ? 20.108 12.493 -12.079 1.00 95.00 154 SER A O 1
ATOM 1184 N N . ALA A 1 155 ? 21.396 14.335 -12.210 1.00 96.69 155 ALA A N 1
ATOM 1185 C CA . ALA A 1 155 ? 22.532 13.775 -11.479 1.00 96.69 155 ALA A CA 1
ATOM 1186 C C . ALA A 1 155 ? 22.231 13.621 -9.979 1.00 96.69 155 ALA A C 1
ATOM 1188 O O . ALA A 1 155 ? 22.449 12.549 -9.422 1.00 96.69 155 ALA A O 1
ATOM 1189 N N . GLU A 1 156 ? 21.661 14.647 -9.345 1.00 96.81 156 GLU A N 1
ATOM 1190 C CA . GLU A 1 156 ? 21.281 14.605 -7.925 1.00 96.81 156 GLU A CA 1
ATOM 1191 C C . GLU A 1 156 ? 20.167 13.586 -7.669 1.00 96.81 156 GLU A C 1
ATOM 1193 O O . GLU A 1 156 ? 20.213 12.825 -6.703 1.00 96.81 156 GLU A O 1
ATOM 1198 N N . ARG A 1 157 ? 19.175 13.513 -8.565 1.00 94.75 157 ARG A N 1
ATOM 1199 C CA . ARG A 1 157 ? 18.103 12.515 -8.484 1.00 94.75 157 ARG A CA 1
ATOM 1200 C C . ARG A 1 157 ? 18.653 11.097 -8.625 1.00 94.75 157 ARG A C 1
ATOM 1202 O O . ARG A 1 157 ? 18.200 10.194 -7.925 1.00 94.75 157 ARG A O 1
ATOM 1209 N N . TRP A 1 158 ? 19.625 10.894 -9.515 1.00 94.81 158 TRP A N 1
ATOM 1210 C CA . TRP A 1 158 ? 20.306 9.609 -9.671 1.00 94.81 158 TRP A CA 1
ATOM 1211 C C . TRP A 1 158 ? 21.059 9.207 -8.401 1.00 94.81 158 TRP A C 1
ATOM 1213 O O . TRP A 1 158 ? 20.904 8.080 -7.936 1.00 94.81 158 TRP A O 1
ATOM 1223 N N . GLU A 1 159 ? 21.820 10.129 -7.809 1.00 96.69 159 GLU A N 1
ATOM 1224 C CA . GLU A 1 159 ? 22.534 9.898 -6.549 1.00 96.69 159 GLU A CA 1
ATOM 1225 C C . GLU A 1 159 ? 21.568 9.613 -5.389 1.00 96.69 159 GLU A C 1
ATOM 1227 O O . GLU A 1 159 ? 21.781 8.678 -4.616 1.00 96.69 159 GLU A O 1
ATOM 1232 N N . SER A 1 160 ? 20.457 10.350 -5.305 1.00 94.75 160 SER A N 1
ATOM 1233 C CA . SER A 1 160 ? 19.392 10.095 -4.331 1.00 94.75 160 SER A CA 1
ATOM 1234 C C . SER A 1 160 ? 18.857 8.664 -4.456 1.00 94.75 160 SER A C 1
ATOM 1236 O O . SER A 1 160 ? 18.874 7.918 -3.475 1.00 94.75 160 SER A O 1
ATOM 1238 N N . TRP A 1 161 ? 18.483 8.218 -5.662 1.00 95.69 161 TRP A N 1
ATOM 1239 C CA . TRP A 1 161 ? 18.011 6.845 -5.873 1.00 95.69 161 TRP A CA 1
ATOM 1240 C C . TRP A 1 161 ? 19.088 5.791 -5.634 1.00 95.69 161 TRP A C 1
ATOM 1242 O O . TRP A 1 161 ? 18.787 4.721 -5.104 1.00 95.69 161 TRP A O 1
ATOM 1252 N N . GLN A 1 162 ? 20.341 6.075 -5.981 1.00 97.00 162 GLN A N 1
ATOM 1253 C CA . GLN A 1 162 ? 21.461 5.200 -5.657 1.00 97.00 162 GLN A CA 1
ATOM 1254 C C . GLN A 1 162 ? 21.581 5.006 -4.139 1.00 97.00 162 GLN A C 1
ATOM 1256 O O . GLN A 1 162 ? 21.712 3.866 -3.684 1.00 97.00 162 GLN A O 1
ATOM 1261 N N . ASN A 1 163 ? 21.494 6.083 -3.357 1.00 97.06 163 ASN A N 1
ATOM 1262 C CA . ASN A 1 163 ? 21.553 6.035 -1.897 1.00 97.06 163 ASN A CA 1
ATOM 1263 C C . ASN A 1 163 ? 20.367 5.257 -1.313 1.00 97.06 163 ASN A C 1
ATOM 1265 O O . ASN A 1 163 ? 20.564 4.346 -0.509 1.00 97.06 163 ASN A O 1
ATOM 1269 N N . GLU A 1 164 ? 19.151 5.540 -1.779 1.00 96.75 164 GLU A N 1
ATOM 1270 C CA . GLU A 1 164 ? 17.932 4.843 -1.366 1.00 96.75 164 GLU A CA 1
ATOM 1271 C C . GLU A 1 164 ? 18.002 3.333 -1.636 1.00 96.75 164 GLU A C 1
ATOM 1273 O O . GLU A 1 164 ? 17.804 2.504 -0.743 1.00 96.75 164 GLU A O 1
ATOM 1278 N N . LEU A 1 165 ? 18.356 2.951 -2.863 1.00 97.62 165 LEU A N 1
ATOM 1279 C CA . LEU A 1 165 ? 18.364 1.558 -3.309 1.00 97.62 165 LEU A CA 1
ATOM 1280 C C . LEU A 1 165 ? 19.572 0.765 -2.807 1.00 97.62 165 LEU A C 1
ATOM 1282 O O . LEU A 1 165 ? 19.514 -0.467 -2.779 1.00 97.62 165 LEU A O 1
ATOM 1286 N N . SER A 1 166 ? 20.630 1.440 -2.353 1.00 97.81 166 SER A N 1
ATOM 1287 C CA . SER A 1 166 ? 21.740 0.802 -1.633 1.00 97.81 166 SER A CA 1
ATOM 1288 C C . SER A 1 166 ? 21.309 0.255 -0.269 1.00 97.81 166 SER A C 1
ATOM 1290 O O . SER A 1 166 ? 21.904 -0.705 0.213 1.00 97.81 166 SER A O 1
ATOM 1292 N N . ARG A 1 167 ? 20.250 0.813 0.338 1.00 97.81 167 ARG A N 1
ATOM 1293 C CA . ARG A 1 167 ? 19.666 0.317 1.599 1.00 97.81 167 ARG A CA 1
ATOM 1294 C C . ARG A 1 167 ? 18.706 -0.853 1.389 1.00 97.81 167 ARG A C 1
ATOM 1296 O O . ARG A 1 167 ? 18.326 -1.521 2.348 1.00 97.81 167 ARG A O 1
ATOM 1303 N N . CYS A 1 168 ? 18.275 -1.102 0.151 1.00 97.62 168 CYS A N 1
ATOM 1304 C CA . CYS A 1 168 ? 17.290 -2.134 -0.139 1.00 97.62 168 CYS A CA 1
ATOM 1305 C C . CYS A 1 168 ? 17.877 -3.530 0.107 1.00 97.62 168 CYS A C 1
ATOM 1307 O O . CYS A 1 168 ? 18.714 -4.019 -0.646 1.00 97.62 168 CYS A O 1
ATOM 1309 N N . ILE A 1 169 ? 17.353 -4.213 1.124 1.00 96.56 169 ILE A N 1
ATOM 1310 C CA . ILE A 1 169 ? 17.725 -5.595 1.470 1.00 96.56 169 ILE A CA 1
ATOM 1311 C C . ILE A 1 169 ? 17.028 -6.654 0.604 1.00 96.56 169 ILE A C 1
ATOM 1313 O O . ILE A 1 169 ? 17.136 -7.846 0.870 1.00 96.56 169 ILE A O 1
ATOM 1317 N N . ARG A 1 170 ? 16.257 -6.216 -0.398 1.00 95.38 170 ARG A N 1
ATOM 1318 C CA . ARG A 1 170 ? 15.485 -7.061 -1.314 1.00 95.38 170 ARG A CA 1
ATOM 1319 C C . ARG A 1 170 ? 14.644 -8.148 -0.618 1.00 95.38 170 ARG A C 1
ATOM 1321 O O . ARG A 1 170 ? 14.589 -9.292 -1.050 1.00 95.38 170 ARG A O 1
ATOM 1328 N N . CYS A 1 171 ? 13.920 -7.764 0.435 1.00 96.38 171 CYS A N 1
ATOM 1329 C CA . CYS A 1 171 ? 12.982 -8.648 1.143 1.00 96.38 171 CYS A CA 1
ATOM 1330 C C . CYS A 1 171 ? 11.688 -8.953 0.362 1.00 96.38 171 CYS A C 1
ATOM 1332 O O . CYS A 1 171 ? 10.857 -9.721 0.831 1.00 96.38 171 CYS A O 1
ATOM 1334 N N . TYR A 1 172 ? 11.483 -8.303 -0.790 1.00 96.62 172 TYR A N 1
ATOM 1335 C CA . TYR A 1 172 ? 10.306 -8.423 -1.660 1.00 96.62 172 TYR A CA 1
ATOM 1336 C C . TYR A 1 172 ? 8.940 -8.103 -1.028 1.00 96.62 172 TYR A C 1
ATOM 1338 O O . TYR A 1 172 ? 7.924 -8.274 -1.694 1.00 96.62 172 TYR A O 1
ATOM 1346 N N . ALA A 1 173 ? 8.885 -7.537 0.181 1.00 97.50 173 ALA A N 1
ATOM 1347 C CA . ALA A 1 173 ? 7.625 -7.132 0.814 1.00 97.50 173 ALA A CA 1
ATOM 1348 C C . ALA A 1 173 ? 6.777 -6.219 -0.096 1.00 97.50 173 ALA A C 1
ATOM 1350 O O . ALA A 1 173 ? 5.584 -6.443 -0.265 1.00 97.50 173 ALA A O 1
ATOM 1351 N N . CYS A 1 174 ? 7.410 -5.258 -0.780 1.00 97.31 174 CYS A N 1
ATOM 1352 C CA . CYS A 1 174 ? 6.739 -4.368 -1.735 1.00 97.31 174 CYS A CA 1
ATOM 1353 C C . CYS A 1 174 ? 6.119 -5.091 -2.949 1.00 97.31 174 CYS A C 1
ATOM 1355 O O . CYS A 1 174 ? 5.140 -4.605 -3.516 1.00 97.31 174 CYS A O 1
ATOM 1357 N N . ARG A 1 175 ? 6.678 -6.235 -3.367 1.00 96.06 175 ARG A N 1
ATOM 1358 C CA . ARG A 1 175 ? 6.098 -7.106 -4.401 1.00 96.06 175 ARG A CA 1
ATOM 1359 C C . ARG A 1 175 ? 4.931 -7.892 -3.818 1.00 96.06 175 ARG A C 1
ATOM 1361 O O . ARG A 1 175 ? 3.859 -7.861 -4.403 1.00 96.06 175 ARG A O 1
ATOM 1368 N N . ASN A 1 176 ? 5.149 -8.544 -2.680 1.00 95.31 176 ASN A N 1
ATOM 1369 C CA . ASN A 1 176 ? 4.208 -9.509 -2.114 1.00 95.31 176 ASN A CA 1
ATOM 1370 C C . ASN A 1 176 ? 2.962 -8.867 -1.501 1.00 95.31 176 ASN A C 1
ATOM 1372 O O . ASN A 1 176 ? 1.988 -9.562 -1.306 1.00 95.31 176 ASN A O 1
ATOM 1376 N N . VAL A 1 177 ? 2.987 -7.571 -1.179 1.00 96.44 177 VAL A N 1
ATOM 1377 C CA . VAL A 1 177 ? 1.797 -6.844 -0.700 1.00 96.44 177 VAL A CA 1
ATOM 1378 C C . VAL A 1 177 ? 0.943 -6.276 -1.844 1.00 96.44 177 VAL A C 1
ATOM 1380 O O . VAL A 1 177 ? -0.072 -5.627 -1.606 1.00 96.44 177 VAL A O 1
ATOM 1383 N N . CYS A 1 178 ? 1.407 -6.373 -3.093 1.00 96.38 178 CYS A N 1
ATOM 1384 C CA . CYS A 1 178 ? 0.834 -5.624 -4.202 1.00 96.38 178 CYS A CA 1
ATOM 1385 C C . CYS A 1 178 ? -0.183 -6.468 -4.982 1.00 96.38 178 CYS A C 1
ATOM 1387 O O . CYS A 1 178 ? 0.242 -7.365 -5.709 1.00 96.38 178 CYS A O 1
ATOM 1389 N N . PRO A 1 179 ? -1.476 -6.079 -5.015 1.00 95.81 179 PRO A N 1
ATOM 1390 C CA . PRO A 1 179 ? -2.490 -6.835 -5.752 1.00 95.81 179 PRO A CA 1
ATOM 1391 C C . PRO A 1 179 ? -2.241 -6.909 -7.264 1.00 95.81 179 PRO A C 1
ATOM 1393 O O . PRO A 1 179 ? -2.780 -7.776 -7.937 1.00 95.81 179 PRO A O 1
ATOM 1396 N N . ALA A 1 180 ? -1.428 -6.007 -7.825 1.00 95.38 180 ALA A N 1
ATOM 1397 C CA . ALA A 1 180 ? -1.058 -6.031 -9.242 1.00 95.38 180 ALA A CA 1
ATOM 1398 C C . ALA A 1 180 ? 0.079 -7.029 -9.557 1.00 95.38 180 ALA A C 1
ATOM 1400 O O . ALA A 1 180 ? 0.413 -7.238 -10.720 1.00 95.38 180 ALA A O 1
ATOM 1401 N N . CYS A 1 181 ? 0.712 -7.630 -8.544 1.00 94.56 181 CYS A N 1
ATOM 1402 C CA . CYS A 1 181 ? 1.851 -8.542 -8.677 1.00 94.56 181 CYS A CA 1
ATOM 1403 C C . CYS A 1 181 ? 1.439 -10.020 -8.527 1.00 94.56 181 CYS A C 1
ATOM 1405 O O . CYS A 1 181 ? 2.018 -10.752 -7.735 1.00 94.56 181 CYS A O 1
ATOM 1407 N N . PHE A 1 182 ? 0.490 -10.485 -9.343 1.00 92.31 182 PHE A N 1
ATOM 1408 C CA . PHE A 1 182 ? -0.077 -11.848 -9.287 1.00 92.31 182 PHE A CA 1
ATOM 1409 C C . PHE A 1 182 ? 0.605 -12.882 -10.213 1.00 92.31 182 PHE A C 1
ATOM 1411 O O . PHE A 1 182 ? 0.065 -13.964 -10.475 1.00 92.31 182 PHE A O 1
ATOM 1418 N N . CYS A 1 183 ? 1.749 -12.544 -10.817 1.00 91.00 183 CYS A N 1
ATOM 1419 C CA . CYS A 1 183 ? 2.424 -13.420 -11.778 1.00 91.00 183 CYS A CA 1
ATOM 1420 C C . CYS A 1 183 ? 2.850 -14.744 -11.123 1.00 91.00 183 CYS A C 1
ATOM 1422 O O . CYS A 1 183 ? 3.519 -14.737 -10.096 1.00 91.00 183 CYS A O 1
ATOM 1424 N N . GLN A 1 184 ? 2.540 -15.874 -11.769 1.00 88.31 184 GLN A N 1
ATOM 1425 C CA . GLN A 1 184 ? 2.942 -17.213 -11.299 1.00 88.31 184 GLN A CA 1
ATOM 1426 C C . GLN A 1 184 ? 4.454 -17.458 -11.397 1.00 88.31 184 GLN A C 1
ATOM 1428 O O . GLN A 1 184 ? 4.994 -18.314 -10.707 1.00 88.31 184 GLN A O 1
ATOM 1433 N N . ARG A 1 185 ? 5.128 -16.724 -12.287 1.00 91.00 185 ARG A N 1
ATOM 1434 C CA . ARG A 1 185 ? 6.581 -16.728 -12.460 1.00 91.00 185 ARG A CA 1
ATOM 1435 C C . ARG A 1 185 ? 7.063 -15.288 -12.468 1.00 91.00 185 ARG A C 1
ATOM 1437 O O . ARG A 1 185 ? 6.523 -14.465 -13.211 1.00 91.00 185 ARG A O 1
ATOM 1444 N N . CYS A 1 186 ? 8.044 -14.973 -11.631 1.00 92.56 186 CYS A N 1
ATOM 1445 C CA . CYS A 1 186 ? 8.595 -13.631 -11.515 1.00 92.56 186 CYS A CA 1
ATOM 1446 C C . CYS A 1 186 ? 10.073 -13.631 -11.894 1.00 92.56 186 CYS A C 1
ATOM 1448 O O . CYS A 1 186 ? 10.829 -14.462 -11.409 1.00 92.56 186 CYS A O 1
ATOM 1450 N N . PHE A 1 187 ? 10.511 -12.647 -12.683 1.00 92.88 187 PHE A N 1
ATOM 1451 C CA . PHE A 1 187 ? 11.909 -12.514 -13.118 1.00 92.88 187 PHE A CA 1
ATOM 1452 C C . PHE A 1 187 ? 12.926 -12.464 -11.963 1.00 92.88 187 PHE A C 1
ATOM 1454 O O . PHE A 1 187 ? 14.096 -12.761 -12.172 1.00 92.88 187 PHE A O 1
ATOM 1461 N N . VAL A 1 188 ? 12.488 -12.088 -10.755 1.00 91.94 188 VAL A N 1
ATOM 1462 C CA . VAL A 1 188 ? 13.330 -12.054 -9.547 1.00 91.94 188 VAL A CA 1
ATOM 1463 C C . VAL A 1 188 ? 13.588 -13.439 -8.945 1.00 91.94 188 VAL A C 1
ATOM 1465 O O . VAL A 1 188 ? 14.484 -13.584 -8.118 1.00 91.94 188 VAL A O 1
ATOM 1468 N N . GLU A 1 189 ? 12.788 -14.434 -9.331 1.00 90.81 189 GLU A N 1
ATOM 1469 C CA . GLU A 1 189 ? 12.875 -15.835 -8.898 1.00 90.81 189 GLU A CA 1
ATOM 1470 C C . GLU A 1 189 ? 13.469 -16.742 -9.985 1.00 90.81 189 GLU A C 1
ATOM 1472 O O . GLU A 1 189 ? 13.811 -17.888 -9.708 1.00 90.81 189 GLU A O 1
ATOM 1477 N N . GLU A 1 190 ? 13.613 -16.242 -11.215 1.00 90.00 190 GLU A N 1
ATOM 1478 C CA . GLU A 1 190 ? 14.174 -17.004 -12.328 1.00 90.00 190 GLU A CA 1
ATOM 1479 C C . GLU A 1 190 ? 15.707 -16.987 -12.295 1.00 90.00 190 GLU A C 1
ATOM 1481 O O . GLU A 1 190 ? 16.344 -15.932 -12.247 1.00 90.00 190 GLU A O 1
ATOM 1486 N N . THR A 1 191 ? 16.311 -18.172 -12.378 1.00 87.69 191 THR A N 1
ATOM 1487 C CA . THR A 1 191 ? 17.767 -18.328 -12.513 1.00 87.69 191 THR A CA 1
ATOM 1488 C C . THR A 1 191 ? 18.209 -18.501 -13.966 1.00 87.69 191 THR A C 1
ATOM 1490 O O . THR A 1 191 ? 19.388 -18.320 -14.260 1.00 87.69 191 THR A O 1
ATOM 1493 N N . GLU A 1 192 ? 17.287 -18.826 -14.881 1.00 89.00 192 GLU A N 1
ATOM 1494 C CA . GLU A 1 192 ? 17.572 -19.095 -16.296 1.00 89.00 192 GLU A CA 1
ATOM 1495 C C . GLU A 1 192 ? 16.488 -18.494 -17.223 1.00 89.00 192 GLU A C 1
ATOM 1497 O O . GLU A 1 192 ? 15.397 -19.056 -17.335 1.00 89.00 192 GLU A O 1
ATOM 1502 N N . PRO A 1 193 ? 16.764 -17.370 -17.921 1.00 87.88 193 PRO A N 1
ATOM 1503 C CA . PRO A 1 193 ? 17.944 -16.518 -17.769 1.00 87.88 193 PRO A CA 1
ATOM 1504 C C . PRO A 1 193 ? 17.915 -15.752 -16.437 1.00 87.88 193 PRO A C 1
ATOM 1506 O O . PRO A 1 193 ? 16.853 -15.370 -15.947 1.00 87.88 193 PRO A O 1
ATOM 1509 N N . GLN A 1 194 ? 19.090 -15.489 -15.867 1.00 89.56 194 GLN A N 1
ATOM 1510 C CA . GLN A 1 194 ? 19.221 -14.662 -14.670 1.00 89.56 194 GLN A CA 1
ATOM 1511 C C . GLN A 1 194 ? 19.087 -13.178 -15.038 1.00 89.56 194 GLN A C 1
ATOM 1513 O O . GLN A 1 194 ? 19.986 -12.600 -15.645 1.00 89.56 194 GLN A O 1
ATOM 1518 N N . TRP A 1 195 ? 17.964 -12.563 -14.662 1.00 88.50 195 TRP A N 1
ATOM 1519 C CA . TRP A 1 195 ? 17.688 -11.146 -14.936 1.00 88.50 195 TRP A CA 1
ATOM 1520 C C . TRP A 1 195 ? 18.312 -10.197 -13.914 1.00 88.50 195 TRP A C 1
ATOM 1522 O O . TRP A 1 195 ? 18.667 -9.072 -14.257 1.00 88.50 195 TRP A O 1
ATOM 1532 N N . ILE A 1 196 ? 18.422 -10.640 -12.659 1.00 92.25 196 ILE A N 1
ATOM 1533 C CA . ILE A 1 196 ? 19.025 -9.881 -11.560 1.00 92.25 196 ILE A CA 1
ATOM 1534 C C . ILE A 1 196 ? 19.926 -10.791 -10.723 1.00 92.25 196 ILE A C 1
ATOM 1536 O O . ILE A 1 196 ? 19.616 -11.962 -10.494 1.00 92.25 196 ILE A O 1
ATOM 1540 N N . MET A 1 197 ? 21.045 -10.255 -10.239 1.00 90.69 197 MET A N 1
ATOM 1541 C CA . MET A 1 197 ? 21.971 -10.995 -9.378 1.00 90.69 197 MET A CA 1
ATOM 1542 C C . MET A 1 197 ? 21.347 -11.234 -8.004 1.00 90.69 197 MET A C 1
ATOM 1544 O O . MET A 1 197 ? 20.816 -10.279 -7.456 1.00 90.69 197 MET A O 1
ATOM 1548 N N . PRO A 1 198 ? 21.476 -12.410 -7.358 1.00 88.56 198 PRO A N 1
ATOM 1549 C CA . PRO A 1 198 ? 20.924 -12.654 -6.017 1.00 88.56 198 PRO A CA 1
ATOM 1550 C C . PRO A 1 198 ? 21.433 -11.684 -4.942 1.00 88.56 198 PRO A C 1
ATOM 1552 O O . PRO A 1 198 ? 20.728 -11.397 -3.978 1.00 88.56 198 PRO A O 1
ATOM 1555 N N . MET A 1 199 ? 22.647 -11.152 -5.118 1.00 90.81 199 MET A N 1
ATOM 1556 C CA . MET A 1 199 ? 23.215 -10.145 -4.226 1.00 90.81 199 MET A CA 1
ATOM 1557 C C . MET A 1 199 ? 22.481 -8.798 -4.394 1.00 90.81 199 MET A C 1
ATOM 1559 O O . MET A 1 199 ? 22.402 -8.296 -5.519 1.00 90.81 199 MET A O 1
ATOM 1563 N N . PRO A 1 200 ? 22.002 -8.159 -3.308 1.00 92.88 200 PRO A N 1
ATOM 1564 C CA . PRO A 1 200 ? 21.236 -6.915 -3.363 1.00 92.88 200 PRO A CA 1
ATOM 1565 C C . PRO A 1 200 ? 22.113 -5.675 -3.597 1.00 92.88 200 PRO A C 1
ATOM 1567 O O . PRO A 1 200 ? 22.162 -4.766 -2.774 1.00 92.88 200 PRO A O 1
ATOM 1570 N N . ARG A 1 201 ? 22.831 -5.626 -4.724 1.00 94.94 201 ARG A N 1
ATOM 1571 C CA . ARG A 1 201 ? 23.538 -4.413 -5.160 1.00 94.94 201 ARG A CA 1
ATOM 1572 C C . ARG A 1 201 ? 22.529 -3.366 -5.624 1.00 94.94 201 ARG A C 1
ATOM 1574 O O . ARG A 1 201 ? 21.475 -3.709 -6.158 1.00 94.94 201 ARG A O 1
ATOM 1581 N N . TRP A 1 202 ? 22.867 -2.089 -5.459 1.00 96.06 202 TRP A N 1
ATOM 1582 C CA . TRP A 1 202 ? 21.949 -0.996 -5.779 1.00 96.06 202 TRP A CA 1
ATOM 1583 C C . TRP A 1 202 ? 21.527 -0.992 -7.256 1.00 96.06 202 TRP A C 1
ATOM 1585 O O . TRP A 1 202 ? 20.372 -0.692 -7.538 1.00 96.06 202 TRP A O 1
ATOM 1595 N N . GLN A 1 203 ? 22.406 -1.392 -8.185 1.00 95.44 203 GLN A N 1
ATOM 1596 C CA . GLN A 1 203 ? 22.076 -1.491 -9.612 1.00 95.44 203 GLN A CA 1
ATOM 1597 C C . GLN A 1 203 ? 20.999 -2.550 -9.868 1.00 95.44 203 GLN A C 1
ATOM 1599 O O . GLN A 1 203 ? 20.013 -2.283 -10.544 1.00 95.44 203 GLN A O 1
ATOM 1604 N N . ASP A 1 204 ? 21.146 -3.741 -9.290 1.00 95.50 204 ASP A N 1
ATOM 1605 C CA . ASP A 1 204 ? 20.150 -4.807 -9.413 1.00 95.50 204 ASP A CA 1
ATOM 1606 C C . ASP A 1 204 ? 18.838 -4.444 -8.694 1.00 95.50 204 ASP A C 1
ATOM 1608 O O . ASP A 1 204 ? 17.751 -4.776 -9.163 1.00 95.50 204 ASP A O 1
ATOM 1612 N N . ASN A 1 205 ? 18.918 -3.719 -7.573 1.00 97.06 205 ASN A N 1
ATOM 1613 C CA . ASN A 1 205 ? 17.740 -3.194 -6.878 1.00 97.06 205 ASN A CA 1
ATOM 1614 C C . ASN A 1 205 ? 17.012 -2.132 -7.718 1.00 97.06 205 ASN A C 1
ATOM 1616 O O . ASN A 1 205 ? 15.781 -2.112 -7.737 1.00 97.06 205 ASN A O 1
ATOM 1620 N N . LEU A 1 206 ? 17.755 -1.294 -8.449 1.00 95.94 206 LEU A N 1
ATOM 1621 C CA . LEU A 1 206 ? 17.207 -0.346 -9.417 1.00 95.94 206 LEU A CA 1
ATOM 1622 C C . LEU A 1 206 ? 16.491 -1.076 -10.552 1.00 95.94 206 LEU A C 1
ATOM 1624 O O . LEU A 1 206 ? 15.332 -0.771 -10.820 1.00 95.94 206 LEU A O 1
ATOM 1628 N N . ILE A 1 207 ? 17.130 -2.078 -11.164 1.00 95.12 207 ILE A N 1
ATOM 1629 C CA . ILE A 1 207 ? 16.500 -2.900 -12.207 1.00 95.12 207 ILE A CA 1
ATOM 1630 C C . ILE A 1 207 ? 15.227 -3.565 -11.680 1.00 95.12 207 ILE A C 1
ATOM 1632 O O . ILE A 1 207 ? 14.190 -3.491 -12.337 1.00 95.12 207 ILE A O 1
ATOM 1636 N N . PHE A 1 208 ? 15.262 -4.139 -10.473 1.00 96.25 208 PHE A N 1
ATOM 1637 C CA . PHE A 1 208 ? 14.074 -4.713 -9.844 1.00 96.25 208 PHE A CA 1
ATOM 1638 C C . PHE A 1 208 ? 12.924 -3.699 -9.749 1.00 96.25 208 PHE A C 1
ATOM 1640 O O . PHE A 1 208 ? 11.809 -3.997 -10.183 1.00 96.25 208 PHE A O 1
ATOM 1647 N N . GLN A 1 209 ? 13.183 -2.503 -9.212 1.00 96.31 209 GLN A N 1
ATOM 1648 C CA . GLN A 1 209 ? 12.140 -1.493 -9.023 1.00 96.31 209 GLN A CA 1
ATOM 1649 C C . GLN A 1 209 ? 11.635 -0.900 -10.342 1.00 96.31 209 GLN A C 1
ATOM 1651 O O . GLN A 1 209 ? 10.429 -0.684 -10.467 1.00 96.31 209 GLN A O 1
ATOM 1656 N N . ILE A 1 210 ? 12.506 -0.684 -11.333 1.00 94.19 210 ILE A N 1
ATOM 1657 C CA . ILE A 1 210 ? 12.116 -0.196 -12.665 1.00 94.19 210 ILE A CA 1
ATOM 1658 C C . ILE A 1 210 ? 11.228 -1.223 -13.367 1.00 94.19 210 ILE A C 1
ATOM 1660 O O . ILE A 1 210 ? 10.113 -0.896 -13.769 1.00 94.19 210 ILE A O 1
ATOM 1664 N N . VAL A 1 211 ? 11.685 -2.475 -13.477 1.00 95.12 211 VAL A N 1
ATOM 1665 C CA . VAL A 1 211 ? 10.934 -3.538 -14.162 1.00 95.12 211 VAL A CA 1
ATOM 1666 C C . VAL A 1 211 ? 9.590 -3.767 -13.473 1.00 95.12 211 VAL A C 1
ATOM 1668 O O . VAL A 1 211 ? 8.560 -3.854 -14.140 1.00 95.12 211 VAL A O 1
ATOM 1671 N N . ARG A 1 212 ? 9.564 -3.782 -12.132 1.00 95.31 212 ARG A N 1
ATOM 1672 C CA . ARG A 1 212 ? 8.312 -3.873 -11.373 1.00 95.31 212 ARG A CA 1
ATOM 1673 C C . ARG A 1 212 ? 7.373 -2.705 -11.682 1.00 95.31 212 ARG A C 1
ATOM 1675 O O . ARG A 1 212 ? 6.198 -2.959 -11.922 1.00 95.31 212 ARG A O 1
ATOM 1682 N N . ASN A 1 213 ? 7.865 -1.463 -11.681 1.00 94.44 213 ASN A N 1
ATOM 1683 C CA . ASN A 1 213 ? 7.055 -0.279 -11.999 1.00 94.44 213 ASN A CA 1
ATOM 1684 C C . ASN A 1 213 ? 6.443 -0.361 -13.401 1.00 94.44 213 ASN A C 1
ATOM 1686 O O . ASN A 1 213 ? 5.264 -0.066 -13.562 1.00 94.44 213 ASN A O 1
ATOM 1690 N N . ILE A 1 214 ? 7.211 -0.835 -14.385 1.00 93.31 214 ILE A N 1
ATOM 1691 C CA . ILE A 1 214 ? 6.724 -1.052 -15.752 1.00 93.31 214 ILE A CA 1
ATOM 1692 C C . ILE A 1 214 ? 5.639 -2.140 -15.782 1.00 93.31 214 ILE A C 1
ATOM 1694 O O . ILE A 1 214 ? 4.600 -1.953 -16.405 1.00 93.31 214 ILE A O 1
ATOM 1698 N N . HIS A 1 215 ? 5.827 -3.267 -15.087 1.00 93.88 215 HIS A N 1
ATOM 1699 C CA . HIS A 1 215 ? 4.849 -4.366 -15.079 1.00 93.88 215 HIS A CA 1
ATOM 1700 C C . HIS A 1 215 ? 3.495 -3.998 -14.454 1.00 93.88 215 HIS A C 1
ATOM 1702 O O . HIS A 1 215 ? 2.468 -4.577 -14.821 1.00 93.88 215 HIS A O 1
ATOM 1708 N N . VAL A 1 216 ? 3.493 -3.068 -13.495 1.00 93.31 216 VAL A N 1
ATOM 1709 C CA . VAL A 1 216 ? 2.273 -2.587 -12.825 1.00 93.31 216 VAL A CA 1
ATOM 1710 C C . VAL A 1 216 ? 1.756 -1.268 -13.406 1.00 93.31 216 VAL A C 1
ATOM 1712 O O . VAL A 1 216 ? 0.797 -0.705 -12.872 1.00 93.31 216 VAL A O 1
ATOM 1715 N N . ALA A 1 217 ? 2.363 -0.770 -14.487 1.00 91.62 217 ALA A N 1
ATOM 1716 C CA . ALA A 1 217 ? 1.907 0.430 -15.174 1.00 91.62 217 ALA A CA 1
ATOM 1717 C C . ALA A 1 217 ? 0.450 0.273 -15.631 1.00 91.62 217 ALA A C 1
ATOM 1719 O O . ALA A 1 217 ? 0.060 -0.776 -16.142 1.00 91.62 217 ALA A O 1
ATOM 1720 N N . GLY A 1 218 ? -0.381 1.284 -15.366 1.00 88.38 218 GLY A N 1
ATOM 1721 C CA . GLY A 1 218 ? -1.829 1.238 -15.616 1.00 88.38 218 GLY A CA 1
ATOM 1722 C C . GLY A 1 218 ? -2.653 0.367 -14.651 1.00 88.38 218 GLY A C 1
ATOM 1723 O O . GLY A 1 218 ? -3.874 0.462 -14.658 1.00 88.38 218 GLY A O 1
ATOM 1724 N N . ARG A 1 219 ? -2.018 -0.442 -13.789 1.00 91.44 219 ARG A N 1
ATOM 1725 C CA . ARG A 1 219 ? -2.683 -1.275 -12.760 1.00 91.44 219 ARG A CA 1
ATOM 1726 C C . ARG A 1 219 ? -2.509 -0.741 -11.340 1.00 91.44 219 ARG A C 1
ATOM 1728 O O . ARG A 1 219 ? -3.268 -1.088 -10.436 1.00 91.44 219 ARG A O 1
ATOM 1735 N N . CYS A 1 220 ? -1.467 0.057 -11.106 1.00 92.75 220 CYS A N 1
ATOM 1736 C CA . CYS A 1 220 ? -1.203 0.646 -9.799 1.00 92.75 220 CYS A CA 1
ATOM 1737 C C . CYS A 1 220 ? -2.355 1.568 -9.374 1.00 92.75 220 CYS A C 1
ATOM 1739 O O . CYS A 1 220 ? -2.730 2.484 -10.098 1.00 92.75 220 CYS A O 1
ATOM 1741 N N . THR A 1 221 ? -2.880 1.357 -8.168 1.00 92.38 221 THR A N 1
ATOM 1742 C CA . THR A 1 221 ? -3.996 2.141 -7.615 1.00 92.38 221 THR A CA 1
ATOM 1743 C C . THR A 1 221 ? -3.551 3.265 -6.683 1.00 92.38 221 THR A C 1
ATOM 1745 O O . THR A 1 221 ? -4.397 3.853 -6.009 1.00 92.38 221 THR A O 1
ATOM 1748 N N . ASP A 1 222 ? -2.244 3.539 -6.610 1.00 92.38 222 ASP A N 1
ATOM 1749 C CA . ASP A 1 222 ? -1.626 4.502 -5.687 1.00 92.38 222 ASP A CA 1
ATOM 1750 C C . ASP A 1 222 ? -2.023 4.267 -4.210 1.00 92.38 222 ASP A C 1
ATOM 1752 O O . ASP A 1 222 ? -2.293 5.188 -3.445 1.00 92.38 222 ASP A O 1
ATOM 1756 N N . CYS A 1 223 ? -2.108 2.995 -3.797 1.00 93.38 223 CYS A N 1
ATOM 1757 C CA . CYS A 1 223 ? -2.508 2.610 -2.435 1.00 93.38 223 CYS A CA 1
ATOM 1758 C C . CYS A 1 223 ? -1.397 2.743 -1.377 1.00 93.38 223 CYS A C 1
ATOM 1760 O O . CYS A 1 223 ? -1.653 2.502 -0.204 1.00 93.38 223 CYS A O 1
ATOM 1762 N N . GLY A 1 224 ? -0.159 3.061 -1.770 1.00 93.50 224 GLY A N 1
ATOM 1763 C CA . GLY A 1 224 ? 0.968 3.276 -0.850 1.00 93.50 224 GLY A CA 1
ATOM 1764 C C . GLY A 1 224 ? 1.526 2.036 -0.134 1.00 93.50 224 GLY A C 1
ATOM 1765 O O . GLY A 1 224 ? 2.572 2.138 0.502 1.00 93.50 224 GLY A O 1
ATOM 1766 N N . GLU A 1 225 ? 0.913 0.856 -0.273 1.00 95.69 225 GLU A N 1
ATOM 1767 C CA . GLU A 1 225 ? 1.325 -0.357 0.455 1.00 95.69 225 GLU A CA 1
ATOM 1768 C C . GLU A 1 225 ? 2.795 -0.735 0.226 1.00 95.69 225 GLU A C 1
ATOM 1770 O O . GLU A 1 225 ? 3.473 -1.156 1.158 1.00 95.69 225 GLU A O 1
ATOM 1775 N N . CYS A 1 226 ? 3.318 -0.538 -0.991 1.00 95.75 226 CYS A N 1
ATOM 1776 C CA . CYS A 1 226 ? 4.705 -0.875 -1.321 1.00 95.75 226 CYS A CA 1
ATOM 1777 C C . CYS A 1 226 ? 5.747 -0.092 -0.504 1.00 95.75 226 CYS A C 1
ATOM 1779 O O . CYS A 1 226 ? 6.790 -0.651 -0.169 1.00 95.75 226 CYS A O 1
ATOM 1781 N N . GLU A 1 227 ? 5.452 1.163 -0.172 1.00 95.38 227 GLU A N 1
ATOM 1782 C CA . GLU A 1 227 ? 6.281 2.022 0.673 1.00 95.38 227 GLU A CA 1
ATOM 1783 C C . GLU A 1 227 ? 6.069 1.689 2.150 1.00 95.38 227 GLU A C 1
ATOM 1785 O O . GLU A 1 227 ? 7.038 1.467 2.871 1.00 95.38 227 GLU A O 1
ATOM 1790 N N . ARG A 1 228 ? 4.805 1.523 2.567 1.00 95.06 228 ARG A N 1
ATOM 1791 C CA . ARG A 1 228 ? 4.426 1.193 3.950 1.00 95.06 228 ARG A CA 1
ATOM 1792 C C . ARG A 1 228 ? 5.111 -0.070 4.475 1.00 95.06 228 ARG A C 1
ATOM 1794 O O . ARG A 1 228 ? 5.496 -0.123 5.638 1.00 95.06 228 ARG A O 1
ATOM 1801 N N . VAL A 1 229 ? 5.231 -1.112 3.650 1.00 96.69 229 VAL A N 1
ATOM 1802 C CA . VAL A 1 229 ? 5.850 -2.386 4.067 1.00 96.69 229 VAL A CA 1
ATOM 1803 C C . VAL A 1 229 ? 7.374 -2.392 3.967 1.00 96.69 229 VAL A C 1
ATOM 1805 O O . VAL A 1 229 ? 7.994 -3.415 4.257 1.00 96.69 229 VAL A O 1
ATOM 1808 N N . CYS A 1 230 ? 7.998 -1.307 3.504 1.00 97.00 230 CYS A N 1
ATOM 1809 C CA . CYS A 1 230 ? 9.443 -1.259 3.348 1.00 97.00 230 CYS A CA 1
ATOM 1810 C C . CYS A 1 230 ? 10.119 -1.155 4.726 1.00 97.00 230 CYS A C 1
ATOM 1812 O O . CYS A 1 230 ? 10.023 -0.110 5.363 1.00 97.00 230 CYS A O 1
ATOM 1814 N N . PRO A 1 231 ? 10.884 -2.166 5.182 1.00 96.44 231 PRO A N 1
ATOM 1815 C CA . PRO A 1 231 ? 11.501 -2.133 6.513 1.00 96.44 231 PRO A CA 1
ATOM 1816 C C . PRO A 1 231 ? 12.631 -1.098 6.638 1.00 96.44 231 PRO A C 1
ATOM 1818 O O . PRO A 1 231 ? 13.127 -0.851 7.730 1.00 96.44 231 PRO A O 1
ATOM 1821 N N . VAL A 1 232 ? 13.069 -0.528 5.513 1.00 96.69 232 VAL A N 1
ATOM 1822 C CA . VAL A 1 232 ? 14.128 0.486 5.430 1.00 96.69 232 VAL A CA 1
ATOM 1823 C C . VAL A 1 232 ? 13.608 1.822 4.886 1.00 96.69 232 VAL A C 1
ATOM 1825 O O . VAL A 1 232 ? 14.410 2.667 4.499 1.00 96.69 232 VAL A O 1
ATOM 1828 N N . ASN A 1 233 ? 12.281 2.015 4.858 1.00 94.50 233 ASN A N 1
ATOM 1829 C CA . ASN A 1 233 ? 11.618 3.281 4.523 1.00 94.50 233 ASN A 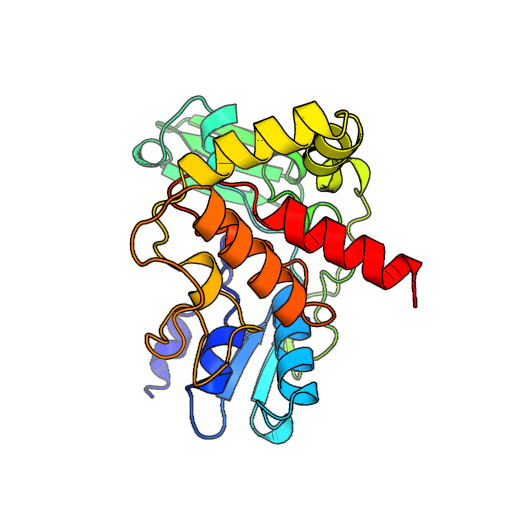CA 1
ATOM 1830 C C . ASN A 1 233 ? 12.084 3.909 3.195 1.00 94.50 233 ASN A C 1
ATOM 1832 O O . ASN A 1 233 ? 12.336 5.110 3.119 1.00 94.50 233 ASN A O 1
ATOM 1836 N N . ILE A 1 234 ? 12.235 3.093 2.146 1.00 96.31 234 ILE A N 1
ATOM 1837 C CA . ILE A 1 234 ? 12.493 3.604 0.792 1.00 96.31 234 ILE A CA 1
ATOM 1838 C C . ILE A 1 234 ? 11.185 4.199 0.252 1.00 96.31 234 ILE A C 1
ATOM 1840 O O . ILE A 1 234 ? 10.171 3.492 0.297 1.00 96.31 234 ILE A O 1
ATOM 1844 N N . PRO A 1 235 ? 11.195 5.421 -0.319 1.00 94.38 235 PRO A N 1
ATOM 1845 C CA . PRO A 1 235 ? 9.999 6.109 -0.806 1.00 94.38 235 PRO A CA 1
ATOM 1846 C C . PRO A 1 235 ? 9.513 5.536 -2.151 1.00 94.38 235 PRO A C 1
ATOM 1848 O O . PRO A 1 235 ? 9.526 6.194 -3.194 1.00 94.38 235 PRO A O 1
ATOM 1851 N N . LEU A 1 236 ? 9.144 4.251 -2.161 1.00 95.19 236 LEU A N 1
ATOM 1852 C CA . LEU A 1 236 ? 8.782 3.509 -3.370 1.00 95.19 236 LEU A CA 1
ATOM 1853 C C . LEU A 1 236 ? 7.533 4.064 -4.056 1.00 95.19 236 LEU A C 1
ATOM 1855 O O . LEU A 1 236 ? 7.397 3.899 -5.273 1.00 95.19 236 LEU A O 1
ATOM 1859 N N . ARG A 1 237 ? 6.645 4.744 -3.317 1.00 93.06 237 ARG A N 1
ATOM 1860 C CA . ARG A 1 237 ? 5.465 5.367 -3.913 1.00 93.06 237 ARG A CA 1
ATOM 1861 C C . ARG A 1 237 ? 5.876 6.429 -4.927 1.00 93.06 237 ARG A C 1
ATOM 1863 O O . ARG A 1 237 ? 5.244 6.505 -5.978 1.00 93.06 237 ARG A O 1
ATOM 1870 N N . SER A 1 238 ? 6.946 7.182 -4.667 1.00 92.56 238 SER A N 1
ATOM 1871 C CA . SER A 1 238 ? 7.428 8.237 -5.565 1.00 92.56 238 SER A CA 1
ATOM 1872 C C . SER A 1 238 ? 7.720 7.721 -6.977 1.00 92.56 238 SER A C 1
ATOM 1874 O O . SER A 1 238 ? 7.388 8.397 -7.944 1.00 92.56 238 SER A O 1
ATOM 1876 N N . LEU A 1 239 ? 8.251 6.498 -7.114 1.00 91.25 239 LEU A N 1
ATOM 1877 C CA . LEU A 1 239 ? 8.446 5.861 -8.425 1.00 91.25 239 LEU A CA 1
ATOM 1878 C C . LEU A 1 239 ? 7.110 5.523 -9.093 1.00 91.25 239 LEU A C 1
ATOM 1880 O O . LEU A 1 239 ? 6.896 5.836 -10.262 1.00 91.25 239 LEU A O 1
ATOM 1884 N N . THR A 1 240 ? 6.202 4.895 -8.342 1.00 90.62 240 THR A N 1
ATOM 1885 C CA . THR A 1 240 ? 4.913 4.446 -8.885 1.00 90.62 240 THR A CA 1
ATOM 1886 C C . THR A 1 240 ? 3.986 5.597 -9.239 1.00 90.62 240 THR A C 1
ATOM 1888 O O . THR A 1 240 ? 3.235 5.493 -10.206 1.00 90.62 240 THR A O 1
ATOM 1891 N N . ARG A 1 241 ? 4.040 6.692 -8.477 1.00 89.38 241 ARG A N 1
ATOM 1892 C CA . ARG A 1 241 ? 3.233 7.879 -8.727 1.00 89.38 241 ARG A CA 1
ATOM 1893 C C . ARG A 1 241 ? 3.753 8.646 -9.932 1.00 89.38 241 ARG A C 1
ATOM 1895 O O . ARG A 1 241 ? 2.947 9.034 -10.763 1.00 89.38 241 ARG A O 1
ATOM 1902 N N . GLU A 1 242 ? 5.070 8.766 -10.079 1.00 89.31 242 GLU A N 1
ATOM 1903 C CA . GLU A 1 242 ? 5.648 9.370 -11.280 1.00 89.31 242 GLU A CA 1
ATOM 1904 C C . GLU A 1 242 ? 5.288 8.581 -12.541 1.00 89.31 242 GLU A C 1
ATOM 1906 O O . GLU A 1 242 ? 4.886 9.164 -13.541 1.00 89.31 242 GLU A O 1
ATOM 1911 N N . MET A 1 243 ? 5.359 7.247 -12.485 1.00 89.44 243 MET A N 1
ATOM 1912 C CA . MET A 1 243 ? 4.886 6.401 -13.583 1.00 89.44 243 MET A CA 1
ATOM 1913 C C . MET A 1 243 ? 3.409 6.682 -13.897 1.00 89.44 243 MET A C 1
ATOM 1915 O O . MET A 1 243 ? 3.052 6.828 -15.063 1.00 89.44 243 MET A O 1
ATOM 1919 N N . TYR A 1 244 ? 2.562 6.767 -12.867 1.00 85.94 244 TYR A N 1
ATOM 1920 C CA . TYR A 1 244 ? 1.130 7.017 -13.029 1.00 85.94 244 TYR A CA 1
ATOM 1921 C C . TYR A 1 244 ? 0.868 8.364 -13.713 1.00 85.94 244 TYR A C 1
ATOM 1923 O O . TYR A 1 244 ? 0.083 8.417 -14.656 1.00 85.94 244 TYR A O 1
ATOM 1931 N N . ASP A 1 245 ? 1.563 9.417 -13.278 1.00 86.56 245 ASP A N 1
ATOM 1932 C CA . ASP A 1 245 ? 1.463 10.753 -13.868 1.00 86.56 245 ASP A CA 1
ATOM 1933 C C . ASP A 1 245 ? 1.922 10.734 -15.340 1.00 86.56 245 ASP A C 1
ATOM 1935 O O . ASP A 1 245 ? 1.193 11.206 -16.207 1.00 86.56 245 ASP A O 1
ATOM 1939 N N . ILE A 1 246 ? 3.054 10.085 -15.654 1.00 88.25 246 ILE A N 1
ATOM 1940 C CA . ILE A 1 246 ? 3.549 9.937 -17.037 1.00 88.25 246 ILE A CA 1
ATOM 1941 C C . ILE A 1 246 ? 2.526 9.216 -17.926 1.00 88.25 246 ILE A C 1
ATOM 1943 O O . ILE A 1 246 ? 2.281 9.637 -19.055 1.00 88.25 246 ILE A O 1
ATOM 1947 N N . VAL A 1 247 ? 1.933 8.117 -17.450 1.00 87.19 247 VAL A N 1
ATOM 1948 C CA . VAL A 1 247 ? 0.924 7.378 -18.225 1.00 87.19 247 VAL A CA 1
ATOM 1949 C C . VAL A 1 247 ? -0.322 8.233 -18.451 1.00 87.19 247 VAL A C 1
ATOM 1951 O O . VAL A 1 247 ? -0.836 8.233 -19.564 1.00 87.19 247 VAL A O 1
ATOM 1954 N N . GLY A 1 248 ? -0.778 8.979 -17.442 1.00 85.56 248 GLY A N 1
ATOM 1955 C CA . GLY A 1 248 ? -1.929 9.878 -17.568 1.00 85.56 248 GLY A CA 1
ATOM 1956 C C . GLY A 1 248 ? -1.682 11.113 -18.443 1.00 85.56 248 GLY A C 1
ATOM 1957 O O . GLY A 1 248 ? -2.629 11.674 -18.978 1.00 85.56 248 GLY A O 1
ATOM 1958 N N . GLU A 1 249 ? -0.431 11.549 -18.604 1.00 88.19 249 GLU A N 1
ATOM 1959 C CA . GLU A 1 249 ? -0.068 12.632 -19.529 1.00 88.19 249 GLU A CA 1
ATOM 1960 C C . GLU A 1 249 ? 0.025 12.161 -20.991 1.00 88.19 249 GLU A C 1
ATOM 1962 O O . GLU A 1 249 ? -0.187 12.952 -21.912 1.00 88.19 249 GLU A O 1
ATOM 1967 N N . LEU A 1 250 ? 0.368 10.889 -21.217 1.00 88.00 250 LEU A N 1
ATOM 1968 C CA . LEU A 1 250 ? 0.603 10.333 -22.553 1.00 88.00 250 LEU A CA 1
ATOM 1969 C C . LEU A 1 250 ? -0.650 9.761 -23.237 1.00 88.00 250 LEU A C 1
ATOM 1971 O O . LEU A 1 250 ? -0.643 9.651 -24.467 1.00 88.00 250 LEU A O 1
ATOM 1975 N N . PHE A 1 251 ? -1.680 9.370 -22.481 1.00 84.00 251 PHE A N 1
ATOM 1976 C CA . PHE A 1 251 ? -2.876 8.669 -22.971 1.00 84.00 251 PHE A CA 1
ATOM 1977 C C . PHE A 1 251 ? -4.166 9.299 -22.446 1.00 84.00 251 PHE A C 1
ATOM 1979 O O . PHE A 1 251 ? -5.160 9.280 -23.210 1.00 84.00 251 PHE A O 1
#

Foldseek 3Di:
DDPCCVVVDDDALAPLFLCLLCQLVDDFADEDEDWQLSLLLVVLCVVVVSHDLVSYAYAWEQHLAHFAPVLVCVVVVHDPVQWDDWHDDPQKIWTAGPNDIDIDGRLSGGQLLQQQAQGRTRPDHDHYDDDHDHTNHRCCSSCVVLVVLVPDDPVVNVVVLQVLQQPQPPPCQLLSSRSLNSDPDDQPPDVVVNPADPDSHSVSSVVVLVVVLVSCQVSRSLSCSSQVRRPSRRSSSSSNVVSNVVVVVPD

Radius of gyration: 19.24 Å; chains: 1; bounding box: 46×41×53 Å

InterPro domains:
  IPR009051 Alpha-helical ferredoxin [G3DSA:1.10.1060.10] (138-247)
  IPR017896 4Fe-4S ferredoxin-type, iron-sulphur binding domain [PF13183] (164-234)
  IPR017896 4Fe-4S ferredoxin-type, iron-sulphur binding domain [PS51379] (158-179)
  IPR017896 4Fe-4S ferredoxin-type, iron-sulphur binding domain [PS51379] (211-242)
  IPR017900 4Fe-4S ferredoxin, iron-sulphur binding, conserved site [PS00198] (220-231)

Organism: NCBI:txid412755